Protein AF-A0A8X8BBZ1-F1 (afdb_monomer_lite)

Secondary structure (DSSP, 8-state):
-----HHHHHHHHHHHHHHGGG--HHHHHHHHHHHHHTT---HHHHHHHHHH--SGGGEEE----S---SS---------SS--S--EEE-HHHHHHHHHHHHHHT-TTSHHHHHHHHHHHT-TT----TTSHHHHHHHHHHHHHHHHHHHH-GGG-----HHHHHHHHHHHT-SSS------HHHHHHHHHHHTTT---EEEEEETTEEEEEEEGGGTEEEEEE-GGGB-TTT-PBPHHHHHHHHHHHHTTPEEEEEEHHHHHTS-HHHHHHHHHHHHHHTT-

Sequence (284 aa):
MRHSAPELFAELSKRAATIIITFKGQEIAQLLWSFASLYVPADPLLASLDSAFKSNEQFKCCMTKETSNYDEVADAEVSDGASGSPALSFNRDQLGNIAWSYAVLGQVERPFFVNIWNILTTLEEQRLSEQYREDVMFASQVYLVNRCLKLEYPHLELSLCHELEEKITRAGKTKRFNQKITSSFQKEVGRLLISTGLDWAKEHDVDGYTVDVALVEKKVALEIDGPTHFSRNTGLPLGHTMLKRRYVTAAGWKVISLSLQEWEEHEGSHEQLEYLREILNGCL

Radius of gyration: 21.22 Å; chains: 1; bounding box: 57×37×55 Å

Foldseek 3Di:
DQADDQVVLVVVLQVCLVVVLVDALVRLLVNLLVCLQNVHDNVSNLVSLLVQPQDLVLEAEDDPDDDDDPDDPDDPDDDDDDDPGHHYYDYLLSLLSNLLSCLLNVNCVRSSNVSSLVVNLVVLDDDQDLVDPSSLVSLLSVLLSQLCCVQVPVVVVRHHDPSSNVSSLVSNPDCPPPPDDQDPQLVLLVVLVVVLVQDKDAQDDLPNHTAGIASDVLLEGEHAAEPVQARPPPRHGTSVNSSVCVSSVSSVHHYDYDYPVVLVVAPDSVRSSVVVNVSVVVRD

Organism: Brassica carinata (NCBI:txid52824)

pLDDT: mean 86.74, std 15.36, range [33.38, 98.56]

InterPro domains:
  IPR013584 RAP domain [PF08373] (222-278)
  IPR013584 RAP domain [PS51286] (220-278)
  IPR013584 RAP domain [SM00952] (222-279)
  IPR050870 FAST kinase domain-containing [PTHR21228] (1-278)

Structure (mmCIF, N/CA/C/O backbone):
data_AF-A0A8X8BBZ1-F1
#
_entry.id   AF-A0A8X8BBZ1-F1
#
loop_
_atom_site.group_PDB
_atom_site.id
_atom_site.type_symbol
_atom_site.label_atom_id
_atom_site.label_alt_id
_atom_site.label_comp_id
_atom_site.label_asym_id
_atom_site.label_entity_id
_atom_site.label_seq_id
_atom_site.pdbx_PDB_ins_code
_atom_site.Cartn_x
_atom_site.Cartn_y
_atom_site.Cartn_z
_atom_site.occupancy
_atom_site.B_iso_or_equiv
_atom_site.auth_seq_id
_atom_site.auth_comp_id
_atom_site.auth_asym_id
_atom_site.auth_atom_id
_atom_site.pdbx_PDB_model_num
ATOM 1 N N . MET A 1 1 ? 1.690 18.122 -1.913 1.00 60.91 1 MET A N 1
ATOM 2 C CA . MET A 1 1 ? 2.260 16.964 -2.645 1.00 60.91 1 MET A CA 1
ATOM 3 C C . MET A 1 1 ? 1.453 15.662 -2.462 1.00 60.91 1 MET A C 1
ATOM 5 O O . MET A 1 1 ? 2.044 14.618 -2.250 1.00 60.91 1 MET A O 1
ATOM 9 N N . ARG A 1 2 ? 0.112 15.690 -2.549 1.00 83.44 2 ARG A N 1
ATOM 10 C CA . ARG A 1 2 ? -0.787 14.502 -2.523 1.00 83.44 2 ARG A CA 1
ATOM 11 C C . ARG A 1 2 ? -2.068 14.798 -3.315 1.00 83.44 2 ARG A C 1
ATOM 13 O O . ARG A 1 2 ? -3.172 14.569 -2.836 1.00 83.44 2 ARG A O 1
ATOM 20 N N . HIS A 1 3 ? -1.913 15.496 -4.436 1.00 90.25 3 HIS A N 1
ATOM 21 C CA . HIS A 1 3 ? -3.039 15.883 -5.280 1.00 90.25 3 HIS A CA 1
ATOM 22 C C . HIS A 1 3 ? -3.144 14.847 -6.388 1.00 90.25 3 HIS A C 1
ATOM 24 O O . HIS A 1 3 ? -2.157 14.604 -7.079 1.00 90.25 3 HIS A O 1
ATOM 30 N N . SER A 1 4 ? -4.310 14.227 -6.508 1.00 89.00 4 SER A N 1
ATOM 31 C CA . SER A 1 4 ? -4.602 13.294 -7.587 1.00 89.00 4 SER A CA 1
ATOM 32 C C . SER A 1 4 ? -5.074 14.068 -8.815 1.00 89.00 4 SER A C 1
ATOM 34 O O . SER A 1 4 ? -5.858 15.008 -8.691 1.00 89.00 4 SER A O 1
ATOM 36 N N . ALA A 1 5 ? -4.598 13.683 -9.994 1.00 93.56 5 ALA A N 1
ATOM 37 C CA . ALA A 1 5 ? -5.047 14.223 -11.275 1.00 93.56 5 ALA A CA 1
ATOM 38 C C . ALA A 1 5 ? -5.262 13.055 -12.254 1.00 93.56 5 ALA A C 1
ATOM 40 O O . ALA A 1 5 ? -4.400 12.811 -13.099 1.00 93.56 5 ALA A O 1
ATOM 41 N N . PRO A 1 6 ? -6.362 12.287 -12.120 1.00 91.38 6 PRO A N 1
ATOM 42 C CA . PRO A 1 6 ? -6.532 11.015 -12.827 1.00 91.38 6 PRO A CA 1
ATOM 43 C C . PRO A 1 6 ? -6.395 11.128 -14.350 1.00 91.38 6 PRO A C 1
ATOM 45 O O . PRO A 1 6 ? -5.720 10.309 -14.965 1.00 91.38 6 PRO A O 1
ATOM 48 N N . GLU A 1 7 ? -6.958 12.181 -14.949 1.00 94.19 7 GLU A N 1
ATOM 49 C CA . GLU A 1 7 ? -6.867 12.438 -16.393 1.00 94.19 7 GLU A CA 1
ATOM 50 C C . GLU A 1 7 ? -5.423 12.687 -16.847 1.00 94.19 7 GLU A C 1
ATOM 52 O O . GLU A 1 7 ? -4.970 12.117 -17.838 1.00 94.19 7 GLU A O 1
ATOM 57 N N . LEU A 1 8 ? -4.659 13.472 -16.078 1.00 95.62 8 LEU A N 1
ATOM 58 C CA . LEU A 1 8 ? -3.242 13.703 -16.356 1.00 95.62 8 LEU A CA 1
ATOM 59 C C . LEU A 1 8 ? -2.444 12.400 -16.249 1.00 95.62 8 LEU A C 1
ATOM 61 O O . LEU A 1 8 ? -1.626 12.120 -17.117 1.00 95.62 8 LEU A O 1
ATOM 65 N N . PHE A 1 9 ? -2.684 11.588 -15.216 1.00 95.88 9 PHE A N 1
ATOM 66 C CA . PHE A 1 9 ? -2.006 10.299 -15.054 1.00 95.88 9 PHE A CA 1
ATOM 67 C C . PHE A 1 9 ? -2.347 9.317 -16.181 1.00 95.88 9 PHE A C 1
ATOM 69 O O . PHE A 1 9 ? -1.462 8.598 -16.645 1.00 95.88 9 PHE A O 1
ATOM 76 N N . ALA A 1 10 ? -3.585 9.326 -16.681 1.00 96.00 10 ALA A N 1
ATOM 77 C CA . ALA A 1 10 ? -3.969 8.525 -17.838 1.00 96.00 10 ALA A CA 1
ATOM 78 C C . ALA A 1 10 ? -3.167 8.921 -19.093 1.00 96.00 10 ALA A C 1
ATOM 80 O O . ALA A 1 10 ? -2.603 8.053 -19.764 1.00 96.00 10 ALA A O 1
ATOM 81 N N . GLU A 1 11 ? -3.044 10.220 -19.381 1.00 97.75 11 GLU A N 1
ATOM 82 C CA . GLU A 1 11 ? -2.254 10.708 -20.521 1.00 97.75 11 GLU A CA 1
ATOM 83 C C . GLU A 1 11 ? -0.743 10.517 -20.324 1.00 97.75 11 GLU A C 1
ATOM 85 O O . GLU A 1 11 ? -0.041 10.136 -21.264 1.00 97.75 11 GLU A O 1
ATOM 90 N N . LEU A 1 12 ? -0.231 10.682 -19.098 1.00 97.19 12 LEU A N 1
ATOM 91 C CA . LEU A 1 12 ? 1.159 10.368 -18.757 1.00 97.19 12 LEU A CA 1
ATOM 92 C C . LEU A 1 12 ? 1.465 8.887 -18.979 1.00 97.19 12 LEU A C 1
ATOM 94 O O . LEU A 1 12 ? 2.506 8.571 -19.548 1.00 97.19 12 LEU A O 1
ATOM 98 N N . SER A 1 13 ? 0.561 7.985 -18.584 1.00 97.62 13 SER A N 1
ATOM 99 C CA . SER A 1 13 ? 0.731 6.543 -18.782 1.00 97.62 13 SER A CA 1
ATOM 100 C C . SER A 1 13 ? 0.813 6.197 -20.269 1.00 97.62 13 SER A C 1
ATOM 102 O O . SER A 1 13 ? 1.746 5.514 -20.696 1.00 97.62 13 SER A O 1
ATOM 104 N N . LYS A 1 14 ? -0.102 6.746 -21.083 1.00 97.88 14 LYS A N 1
ATOM 105 C CA . LYS A 1 14 ? -0.087 6.579 -22.545 1.00 97.88 14 LYS A CA 1
ATOM 106 C C . LYS A 1 14 ? 1.195 7.128 -23.158 1.00 97.88 14 LYS A C 1
ATOM 108 O O . LYS A 1 14 ? 1.827 6.453 -23.966 1.00 97.88 14 LYS A O 1
ATOM 113 N N . ARG A 1 15 ? 1.604 8.343 -22.777 1.00 97.94 15 ARG A N 1
ATOM 114 C CA . ARG A 1 15 ? 2.809 8.960 -23.331 1.00 97.94 15 ARG A CA 1
ATOM 115 C C . ARG A 1 15 ? 4.050 8.168 -22.946 1.00 97.94 15 ARG A C 1
ATOM 117 O O . ARG A 1 15 ? 4.808 7.811 -23.842 1.00 97.94 15 ARG A O 1
ATOM 124 N N . ALA A 1 16 ? 4.227 7.849 -21.666 1.00 97.62 16 ALA A N 1
ATOM 125 C CA . ALA A 1 16 ? 5.361 7.072 -21.175 1.00 97.62 16 ALA A CA 1
ATOM 126 C C . ALA A 1 16 ? 5.451 5.704 -21.863 1.00 97.62 16 ALA A C 1
ATOM 128 O O . ALA A 1 16 ? 6.532 5.319 -22.294 1.00 97.62 16 ALA A O 1
ATOM 129 N N . ALA A 1 17 ? 4.319 5.027 -22.087 1.00 97.50 17 ALA A N 1
ATOM 130 C CA . ALA A 1 17 ? 4.282 3.772 -22.832 1.00 97.50 17 ALA A CA 1
ATOM 131 C C . ALA A 1 17 ? 4.892 3.883 -24.243 1.00 97.50 17 ALA A C 1
ATOM 133 O O . ALA A 1 17 ? 5.544 2.943 -24.689 1.00 97.50 17 ALA A O 1
ATOM 134 N N . THR A 1 18 ? 4.740 5.021 -24.932 1.00 97.31 18 THR A N 1
ATOM 135 C CA . THR A 1 18 ? 5.311 5.224 -26.282 1.00 97.31 18 THR A CA 1
ATOM 136 C C . THR A 1 18 ? 6.812 5.506 -26.302 1.00 97.31 18 THR A C 1
ATOM 138 O O . THR A 1 18 ? 7.444 5.329 -27.339 1.00 97.31 18 THR A O 1
ATOM 141 N N . ILE A 1 19 ? 7.383 5.958 -25.184 1.00 96.06 19 ILE A N 1
ATOM 142 C CA . ILE A 1 19 ? 8.789 6.378 -25.092 1.00 96.06 19 ILE A CA 1
ATOM 143 C C . ILE A 1 19 ? 9.556 5.618 -24.006 1.00 96.06 19 ILE A C 1
ATOM 145 O O . ILE A 1 19 ? 10.635 6.039 -23.617 1.00 96.06 19 ILE A O 1
ATOM 149 N N . ILE A 1 20 ? 9.036 4.487 -23.516 1.00 95.38 20 ILE A N 1
ATOM 150 C CA . ILE A 1 20 ? 9.605 3.800 -22.347 1.00 95.38 20 ILE A CA 1
ATOM 151 C C . ILE A 1 20 ? 11.069 3.389 -22.545 1.00 95.38 20 ILE A C 1
ATOM 153 O O . ILE A 1 20 ? 11.845 3.373 -21.598 1.00 95.38 20 ILE A O 1
ATOM 157 N N . ILE A 1 21 ? 11.467 3.109 -23.791 1.00 93.25 21 ILE A N 1
ATOM 158 C CA . ILE A 1 21 ? 12.841 2.737 -24.149 1.00 93.25 21 ILE A CA 1
ATOM 159 C C . ILE A 1 21 ? 13.851 3.873 -23.941 1.00 93.25 21 ILE A C 1
ATOM 161 O O . ILE A 1 21 ? 15.049 3.617 -23.946 1.00 93.25 21 ILE A O 1
ATOM 165 N N . THR A 1 22 ? 13.387 5.120 -23.794 1.00 93.75 22 THR A N 1
ATOM 166 C CA . THR A 1 22 ? 14.250 6.278 -23.534 1.00 93.75 22 THR A CA 1
ATOM 167 C C . THR A 1 22 ? 14.464 6.513 -22.044 1.00 93.75 22 THR A C 1
ATOM 169 O O . THR A 1 22 ? 15.211 7.421 -21.695 1.00 93.75 22 THR A O 1
ATOM 172 N N . PHE A 1 23 ? 13.778 5.764 -21.174 1.00 94.62 23 PHE A N 1
ATOM 173 C CA . PHE A 1 23 ? 13.816 6.003 -19.739 1.00 94.62 23 PHE A CA 1
ATOM 174 C C . PHE A 1 23 ? 15.034 5.334 -19.101 1.00 94.62 23 PHE A C 1
ATOM 176 O O . PHE A 1 23 ? 15.359 4.181 -19.390 1.00 94.62 23 PHE A O 1
ATOM 183 N N . LYS A 1 24 ? 15.654 6.033 -18.154 1.00 93.56 24 LYS A N 1
ATOM 184 C CA . LYS A 1 24 ? 16.627 5.488 -17.206 1.00 93.56 24 LYS A CA 1
ATOM 185 C C . LYS A 1 24 ? 15.910 4.803 -16.039 1.00 93.56 24 LYS A C 1
ATOM 187 O O . LYS A 1 24 ? 14.745 5.076 -15.740 1.00 93.56 24 LYS A O 1
ATOM 192 N N . GLY A 1 25 ? 16.637 3.960 -15.302 1.00 92.25 25 GLY A N 1
ATOM 193 C CA . GLY A 1 25 ? 16.082 3.229 -14.156 1.00 92.25 25 GLY A CA 1
ATOM 194 C C . GLY A 1 25 ? 15.459 4.137 -13.085 1.00 92.25 25 GLY A C 1
ATOM 195 O O . GLY A 1 25 ? 14.403 3.823 -12.534 1.00 92.25 25 GLY A O 1
ATOM 196 N N . GLN A 1 26 ? 16.047 5.316 -12.857 1.00 95.25 26 GLN A N 1
ATOM 197 C CA . GLN A 1 26 ? 15.500 6.326 -11.949 1.00 95.25 26 GLN A CA 1
ATOM 198 C C . GLN A 1 26 ? 14.128 6.849 -12.392 1.00 95.25 26 GLN A C 1
ATOM 200 O O . GLN A 1 26 ? 13.232 6.983 -11.562 1.00 95.25 26 GLN A O 1
ATOM 205 N N . GLU A 1 27 ? 13.956 7.134 -13.682 1.00 96.69 27 GLU A N 1
ATOM 206 C CA . GLU A 1 27 ? 12.720 7.697 -14.237 1.00 96.69 27 GLU A CA 1
ATOM 207 C C . GLU A 1 27 ? 11.592 6.663 -14.185 1.00 96.69 27 GLU A C 1
ATOM 209 O O . GLU A 1 27 ? 10.470 6.992 -13.802 1.00 96.69 27 GLU A O 1
ATOM 214 N N . ILE A 1 28 ? 11.906 5.391 -14.466 1.00 97.25 28 ILE A N 1
ATOM 215 C CA . ILE A 1 28 ? 10.971 4.268 -14.297 1.00 97.25 28 ILE A CA 1
ATOM 216 C C . ILE A 1 28 ? 10.540 4.146 -12.832 1.00 97.25 28 ILE A C 1
ATOM 218 O O . ILE A 1 28 ? 9.343 4.087 -12.547 1.00 97.25 28 ILE A O 1
ATOM 222 N N . ALA A 1 29 ? 11.497 4.141 -11.898 1.00 97.06 29 ALA A N 1
ATOM 223 C CA . ALA A 1 29 ? 11.204 4.013 -10.474 1.00 97.06 29 ALA A CA 1
ATOM 224 C C . ALA A 1 29 ? 10.344 5.173 -9.951 1.00 97.06 29 ALA A C 1
ATOM 226 O O . ALA A 1 29 ? 9.358 4.941 -9.255 1.00 97.06 29 ALA A O 1
ATOM 227 N N . GLN A 1 30 ? 10.679 6.415 -10.313 1.00 97.19 30 GLN A N 1
ATOM 228 C CA . GLN A 1 30 ? 9.929 7.602 -9.901 1.00 97.19 30 GLN A CA 1
ATOM 229 C C . GLN A 1 30 ? 8.523 7.630 -10.499 1.00 97.19 30 GLN A C 1
ATOM 231 O O . GLN A 1 30 ? 7.562 7.933 -9.786 1.00 97.19 30 GLN A O 1
ATOM 236 N N . LEU A 1 31 ? 8.386 7.291 -11.786 1.00 97.56 31 LEU A N 1
ATOM 237 C CA . LEU A 1 31 ? 7.088 7.269 -12.443 1.00 97.56 31 LEU A CA 1
ATOM 238 C C . LEU A 1 31 ? 6.195 6.208 -11.800 1.00 97.56 31 LEU A C 1
ATOM 240 O O . LEU A 1 31 ? 5.123 6.552 -11.312 1.00 97.56 31 LEU A O 1
ATOM 244 N N . LEU A 1 32 ? 6.649 4.958 -11.692 1.00 98.38 32 LEU A N 1
ATOM 245 C CA . LEU A 1 32 ? 5.876 3.888 -11.051 1.00 98.38 32 LEU A CA 1
ATOM 246 C C . LEU A 1 32 ? 5.500 4.232 -9.607 1.00 98.38 32 LEU A C 1
ATOM 248 O O . LEU A 1 32 ? 4.337 4.082 -9.226 1.00 98.38 32 LEU A O 1
ATOM 252 N N . TRP A 1 33 ? 6.446 4.776 -8.837 1.00 97.31 33 TRP A N 1
ATOM 253 C CA . TRP A 1 33 ? 6.190 5.204 -7.466 1.00 97.31 33 TRP A CA 1
ATOM 254 C C . TRP A 1 33 ? 5.127 6.301 -7.386 1.00 97.31 33 TRP A C 1
ATOM 256 O O . TRP A 1 33 ? 4.316 6.290 -6.460 1.00 97.31 33 TRP A O 1
ATOM 266 N N . SER A 1 34 ? 5.072 7.219 -8.355 1.00 96.62 34 SER A N 1
ATOM 267 C CA . SER A 1 34 ? 4.040 8.261 -8.407 1.00 96.62 34 SER A CA 1
ATOM 268 C C . SER A 1 34 ? 2.636 7.695 -8.657 1.00 96.62 34 SER A C 1
ATOM 270 O O . SER A 1 34 ? 1.702 8.069 -7.943 1.00 96.62 34 SER A O 1
ATOM 272 N N . PHE A 1 35 ? 2.494 6.747 -9.596 1.00 97.50 35 PHE A N 1
ATOM 273 C CA . PHE A 1 35 ? 1.228 6.056 -9.872 1.00 97.50 35 PHE A CA 1
ATOM 274 C C . PHE A 1 35 ? 0.774 5.263 -8.646 1.00 97.50 35 PHE A C 1
ATOM 276 O O . PHE A 1 35 ? -0.350 5.430 -8.175 1.00 97.50 35 PHE A O 1
ATOM 283 N N . ALA A 1 36 ? 1.677 4.463 -8.075 1.00 97.69 36 ALA A N 1
ATOM 284 C CA . ALA A 1 36 ? 1.393 3.663 -6.894 1.00 97.69 36 ALA A CA 1
ATOM 285 C C . ALA A 1 36 ? 1.041 4.528 -5.680 1.00 97.69 36 ALA A C 1
ATOM 287 O O . ALA A 1 36 ? 0.043 4.273 -5.017 1.00 97.69 36 ALA A O 1
ATOM 288 N N . SER A 1 37 ? 1.794 5.596 -5.405 1.00 96.88 37 SER A N 1
ATOM 289 C CA . SER A 1 37 ? 1.558 6.471 -4.248 1.00 96.88 37 SER A CA 1
ATOM 290 C C . SER A 1 37 ? 0.166 7.097 -4.241 1.00 96.88 37 SER A C 1
ATOM 292 O O . SER A 1 37 ? -0.424 7.249 -3.170 1.00 96.88 37 SER A O 1
ATOM 294 N N . LEU A 1 38 ? -0.368 7.436 -5.417 1.00 96.75 38 LEU A N 1
ATOM 295 C CA . LEU A 1 38 ? -1.724 7.964 -5.589 1.00 96.75 38 LEU A CA 1
ATOM 296 C C . LEU A 1 38 ? -2.770 6.879 -5.879 1.00 96.75 38 LEU A C 1
ATOM 298 O O . LEU A 1 38 ? -3.938 7.214 -6.042 1.00 96.75 38 LEU A O 1
ATOM 302 N N . TYR A 1 39 ? -2.358 5.611 -5.926 1.00 96.75 39 TYR A N 1
ATOM 303 C CA . TYR A 1 39 ? -3.195 4.461 -6.258 1.00 96.75 39 TYR A CA 1
ATOM 304 C C . TYR A 1 39 ? -3.948 4.624 -7.592 1.00 96.75 39 TYR A C 1
ATOM 306 O O . TYR A 1 39 ? -5.140 4.345 -7.701 1.00 96.75 39 TYR A O 1
ATOM 314 N N . VAL A 1 40 ? -3.245 5.112 -8.618 1.00 95.50 40 VAL A N 1
ATOM 315 C CA . VAL A 1 40 ? -3.801 5.323 -9.963 1.00 95.50 40 VAL A CA 1
ATOM 316 C C . VAL A 1 40 ? -3.363 4.185 -10.897 1.00 95.50 40 VAL A C 1
ATOM 318 O O . VAL A 1 40 ? -2.180 3.831 -10.881 1.00 95.50 40 VAL A O 1
ATOM 321 N N . PRO A 1 41 ? -4.263 3.623 -11.734 1.00 94.38 41 PRO A N 1
ATOM 322 C CA . PRO A 1 41 ? -3.912 2.580 -12.698 1.00 94.38 41 PRO A CA 1
ATOM 323 C C . PRO A 1 41 ? -2.820 3.012 -13.683 1.00 94.38 41 PRO A C 1
ATOM 325 O O . PRO A 1 41 ? -2.776 4.164 -14.118 1.00 94.38 41 PRO A O 1
ATOM 328 N N . ALA A 1 42 ? -1.960 2.067 -14.066 1.00 95.50 42 ALA A N 1
ATOM 329 C CA . ALA A 1 42 ? -0.800 2.312 -14.925 1.00 95.50 42 ALA A CA 1
ATOM 330 C C . ALA A 1 42 ? -0.698 1.319 -16.100 1.00 95.50 42 ALA A C 1
ATOM 332 O O . ALA A 1 42 ? 0.392 1.120 -16.630 1.00 95.50 42 ALA A O 1
ATOM 333 N N . ASP A 1 43 ? -1.800 0.680 -16.513 1.00 97.06 43 ASP A N 1
ATOM 334 C CA . ASP A 1 43 ? -1.772 -0.467 -17.436 1.00 97.06 43 ASP A CA 1
ATOM 335 C C . ASP A 1 43 ? -0.987 -0.244 -18.740 1.00 97.06 43 ASP A C 1
ATOM 337 O O . ASP A 1 43 ? -0.178 -1.116 -19.073 1.00 97.06 43 ASP A O 1
ATOM 341 N N . PRO A 1 44 ? -1.128 0.893 -19.461 1.00 97.81 44 PRO A N 1
ATOM 342 C CA . PRO A 1 44 ? -0.328 1.149 -20.660 1.00 97.81 44 PRO A CA 1
ATOM 343 C C . PRO A 1 44 ? 1.180 1.167 -20.379 1.00 97.81 44 PRO A C 1
ATOM 345 O O . PRO A 1 44 ? 1.959 0.563 -21.119 1.00 97.81 44 PRO A O 1
ATOM 348 N N . LEU A 1 45 ? 1.593 1.837 -19.298 1.00 97.81 45 LEU A N 1
ATOM 349 C CA . LEU A 1 45 ? 2.989 1.910 -18.867 1.00 97.81 45 LEU A CA 1
ATOM 350 C C . LEU A 1 45 ? 3.529 0.518 -18.518 1.00 97.81 45 LEU A C 1
ATOM 352 O O . LEU A 1 45 ? 4.594 0.138 -19.002 1.00 97.81 45 LEU A O 1
ATOM 356 N N . LEU A 1 46 ? 2.783 -0.251 -17.721 1.00 97.94 46 LEU A N 1
ATOM 357 C CA . LEU A 1 46 ? 3.187 -1.591 -17.291 1.00 97.94 46 LEU A CA 1
ATOM 358 C C . LEU A 1 46 ? 3.312 -2.556 -18.479 1.00 97.94 46 LEU A C 1
ATOM 360 O O . LEU A 1 46 ? 4.312 -3.256 -18.599 1.00 97.94 46 LEU A O 1
ATOM 364 N N . ALA A 1 47 ? 2.352 -2.538 -19.409 1.00 97.62 47 ALA A N 1
ATOM 365 C CA . ALA A 1 47 ? 2.407 -3.368 -20.613 1.00 97.62 47 ALA A CA 1
ATOM 366 C C . ALA A 1 47 ? 3.601 -3.017 -21.520 1.00 97.62 47 ALA A C 1
ATOM 368 O O . ALA A 1 47 ? 4.191 -3.899 -22.152 1.00 97.62 47 ALA A O 1
ATOM 369 N N . SER A 1 48 ? 3.973 -1.734 -21.579 1.00 96.69 48 SER A N 1
ATOM 370 C CA . SER A 1 48 ? 5.147 -1.292 -22.332 1.00 96.69 48 SER A CA 1
ATOM 371 C C . SER A 1 48 ? 6.454 -1.747 -21.674 1.00 96.69 48 SER A C 1
ATOM 373 O O . SER A 1 48 ? 7.351 -2.213 -22.374 1.00 96.69 48 SER A O 1
ATOM 375 N N . LEU A 1 49 ? 6.541 -1.720 -20.337 1.00 96.44 49 LEU A N 1
ATOM 376 C CA . LEU A 1 49 ? 7.678 -2.275 -19.590 1.00 96.44 49 LEU A CA 1
ATOM 377 C C . LEU A 1 49 ? 7.853 -3.778 -19.851 1.00 96.44 49 LEU A C 1
ATOM 379 O O . LEU A 1 49 ? 8.955 -4.208 -20.191 1.00 96.44 49 LEU A O 1
ATOM 383 N N . ASP A 1 50 ? 6.764 -4.550 -19.781 1.00 95.12 50 ASP A N 1
ATOM 384 C CA . ASP A 1 50 ? 6.767 -5.991 -20.077 1.00 95.12 50 ASP A CA 1
ATOM 385 C C . ASP A 1 50 ? 7.215 -6.282 -21.522 1.00 95.12 50 ASP A C 1
ATOM 387 O O . ASP A 1 50 ? 7.873 -7.283 -21.805 1.00 95.12 50 ASP A O 1
ATOM 391 N N . SER A 1 51 ? 6.869 -5.395 -22.459 1.00 93.06 51 SER A N 1
ATOM 392 C CA . SER A 1 51 ? 7.213 -5.548 -23.875 1.00 93.06 51 SER A CA 1
ATOM 393 C C . SER A 1 51 ? 8.655 -5.143 -24.192 1.00 93.06 51 SER A C 1
ATOM 395 O O . SER A 1 51 ? 9.290 -5.789 -25.028 1.00 93.06 51 SER A O 1
ATOM 397 N N . ALA A 1 52 ? 9.164 -4.088 -23.552 1.00 91.00 52 ALA A N 1
ATOM 398 C CA . ALA A 1 52 ? 10.483 -3.515 -23.815 1.00 91.00 52 ALA A CA 1
ATOM 399 C C . ALA A 1 52 ? 11.625 -4.242 -23.081 1.00 91.00 52 ALA A C 1
ATOM 401 O O . ALA A 1 52 ? 12.744 -4.295 -23.597 1.00 91.00 52 ALA A O 1
ATOM 402 N N . PHE A 1 53 ? 11.353 -4.819 -21.905 1.00 89.12 53 PHE A N 1
ATOM 403 C CA . PHE A 1 53 ? 12.370 -5.399 -21.022 1.00 89.12 53 PHE A CA 1
ATOM 404 C C . PHE A 1 53 ? 12.028 -6.843 -20.626 1.00 89.12 53 PHE A C 1
ATOM 406 O O . PHE A 1 53 ? 11.662 -7.138 -19.488 1.00 89.12 53 PHE A O 1
ATOM 413 N N . LYS A 1 54 ? 12.136 -7.753 -21.599 1.00 79.56 54 LYS A N 1
ATOM 414 C CA . LYS A 1 54 ? 11.738 -9.165 -21.462 1.00 79.56 54 LYS A CA 1
ATOM 415 C C . LYS A 1 54 ? 12.812 -10.050 -20.836 1.00 79.56 54 LYS A C 1
ATOM 417 O O . LYS A 1 54 ? 12.470 -11.046 -20.207 1.00 79.56 54 LYS A O 1
ATOM 422 N N . SER A 1 55 ? 14.090 -9.734 -21.053 1.00 76.25 55 SER A N 1
ATOM 423 C CA . SER A 1 55 ? 15.208 -10.598 -20.654 1.00 76.25 55 SER A CA 1
ATOM 424 C C . SER A 1 55 ? 15.946 -10.050 -19.438 1.00 76.25 55 SER A C 1
ATOM 426 O O . SER A 1 55 ? 16.212 -8.851 -19.362 1.00 76.25 55 SER A O 1
ATOM 428 N N . ASN A 1 56 ? 16.368 -10.948 -18.543 1.00 70.56 56 ASN A N 1
ATOM 429 C CA . ASN A 1 56 ? 17.230 -10.620 -17.404 1.00 70.56 56 ASN A CA 1
ATOM 430 C C . ASN A 1 56 ? 18.551 -9.954 -17.825 1.00 70.56 56 ASN A C 1
ATOM 432 O O . ASN 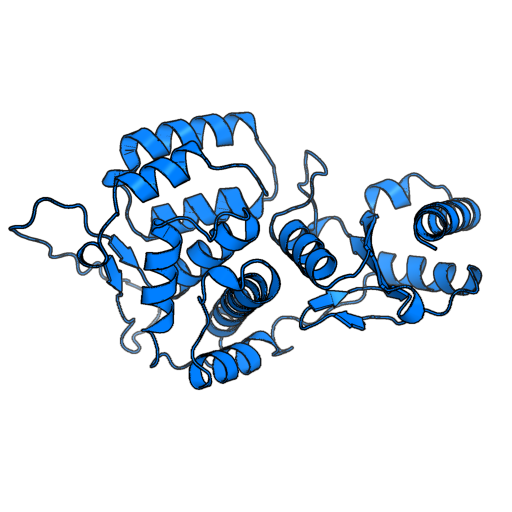A 1 56 ? 19.087 -9.134 -17.087 1.00 70.56 56 ASN A O 1
ATOM 436 N N . GLU A 1 57 ? 19.048 -10.245 -19.029 1.00 74.06 57 GLU A N 1
ATOM 437 C CA . GLU A 1 57 ? 20.288 -9.667 -19.569 1.00 74.06 57 GLU A CA 1
ATOM 438 C C . GLU A 1 57 ? 20.195 -8.151 -19.811 1.00 74.06 57 GLU A C 1
ATOM 440 O O . GLU A 1 57 ? 21.215 -7.470 -19.917 1.00 74.06 57 GLU A O 1
ATOM 445 N N . GLN A 1 58 ? 18.975 -7.605 -19.881 1.00 81.81 58 GLN A N 1
ATOM 446 C CA . GLN A 1 58 ? 18.733 -6.172 -20.051 1.00 81.81 58 GLN A CA 1
ATOM 447 C C . GLN A 1 58 ? 18.890 -5.388 -18.747 1.00 81.81 58 GLN A C 1
ATOM 449 O O . GLN A 1 58 ? 18.792 -4.164 -18.766 1.00 81.81 58 GLN A O 1
ATOM 454 N N . PHE A 1 59 ? 19.126 -6.050 -17.618 1.00 80.62 59 PHE A N 1
ATOM 455 C CA . PHE A 1 59 ? 19.198 -5.390 -16.326 1.00 80.62 59 PHE A CA 1
ATOM 456 C C . PHE A 1 59 ? 20.590 -5.501 -15.716 1.00 80.62 59 PHE A C 1
ATOM 458 O O . PHE A 1 59 ? 21.202 -6.565 -15.666 1.00 80.62 59 PHE A O 1
ATOM 465 N N . LYS A 1 60 ? 21.078 -4.375 -15.205 1.00 79.19 60 LYS A N 1
ATOM 466 C CA . LYS A 1 60 ? 22.292 -4.273 -14.401 1.00 79.19 60 LYS A CA 1
ATOM 467 C C . LYS A 1 60 ? 21.919 -3.699 -13.038 1.00 79.19 60 LYS A C 1
ATOM 469 O O . LYS A 1 60 ? 21.034 -2.853 -12.933 1.00 79.19 60 LYS A O 1
ATOM 474 N N . CYS A 1 61 ? 22.600 -4.141 -11.987 1.00 69.19 61 CYS A N 1
ATOM 475 C CA . CYS A 1 61 ? 22.500 -3.501 -10.680 1.00 69.19 61 CYS A CA 1
ATOM 476 C C . CYS A 1 61 ? 23.818 -2.801 -10.357 1.00 69.19 61 CYS A C 1
ATOM 478 O O . CYS A 1 61 ? 24.865 -3.447 -10.294 1.00 69.19 61 CYS A O 1
ATOM 480 N N . CYS A 1 62 ? 23.773 -1.489 -10.129 1.00 64.94 62 CYS A N 1
ATOM 481 C CA . CYS A 1 62 ? 24.931 -0.752 -9.637 1.00 64.94 62 CYS A CA 1
ATOM 482 C C . CYS A 1 62 ? 24.995 -0.884 -8.113 1.00 64.94 62 CYS A C 1
ATOM 484 O O . CYS A 1 62 ? 24.115 -0.398 -7.401 1.00 64.94 62 CYS A O 1
ATOM 486 N N . MET A 1 63 ? 26.049 -1.523 -7.606 1.00 54.41 63 MET A N 1
ATOM 487 C CA . MET A 1 63 ? 26.379 -1.460 -6.183 1.00 54.41 63 MET A CA 1
ATOM 488 C C . MET A 1 63 ? 26.983 -0.085 -5.900 1.00 54.41 63 MET A C 1
ATOM 490 O O . MET A 1 63 ? 28.006 0.270 -6.487 1.00 54.41 63 MET A O 1
ATOM 494 N N . THR A 1 64 ? 26.381 0.695 -5.006 1.00 44.12 64 THR A N 1
ATOM 495 C CA . THR A 1 64 ? 27.028 1.890 -4.457 1.00 44.12 64 THR A CA 1
ATOM 496 C C .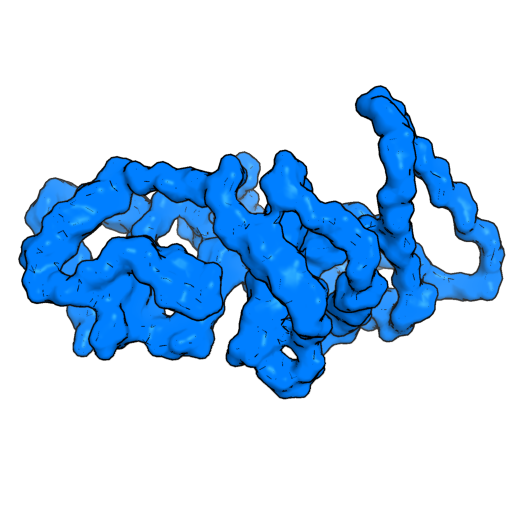 THR A 1 64 ? 28.227 1.444 -3.620 1.00 44.12 64 THR A C 1
ATOM 498 O O . THR A 1 64 ? 28.084 1.019 -2.475 1.00 44.12 64 THR A O 1
ATOM 501 N N . LYS A 1 65 ? 29.431 1.487 -4.203 1.00 43.28 65 LYS A N 1
ATOM 502 C CA . LYS A 1 65 ? 30.677 1.330 -3.447 1.00 43.28 65 LYS A CA 1
ATOM 503 C C . LYS A 1 65 ? 30.986 2.624 -2.689 1.00 43.28 65 LYS A C 1
ATOM 505 O O . LYS A 1 65 ? 31.121 3.675 -3.297 1.00 43.28 65 LYS A O 1
ATOM 510 N N . GLU A 1 66 ? 31.077 2.472 -1.370 1.00 37.09 66 GLU A N 1
ATOM 511 C CA . GLU A 1 66 ? 32.010 3.119 -0.434 1.00 37.09 66 GLU A CA 1
ATOM 512 C C . GLU A 1 66 ? 32.262 4.634 -0.564 1.00 37.09 66 GLU A C 1
ATOM 514 O O . GLU A 1 66 ? 33.040 5.093 -1.388 1.00 37.09 66 GLU A O 1
ATOM 519 N N . THR A 1 67 ? 31.675 5.379 0.383 1.00 42.84 67 THR A N 1
ATOM 520 C CA . THR A 1 67 ? 32.198 6.613 1.007 1.00 42.84 67 THR A CA 1
ATOM 521 C C . THR A 1 67 ? 33.085 7.532 0.157 1.00 42.84 67 THR A C 1
ATOM 523 O O . THR A 1 67 ? 34.309 7.421 0.175 1.00 42.84 67 THR A O 1
ATOM 526 N N . SER A 1 68 ? 32.488 8.603 -0.355 1.00 33.38 68 SER A N 1
ATOM 527 C CA . SER A 1 68 ? 33.094 9.932 -0.260 1.00 33.38 68 SER A CA 1
ATOM 528 C C . SER A 1 68 ? 32.002 10.969 -0.014 1.00 33.38 68 SER A C 1
ATOM 530 O O . SER A 1 68 ? 30.831 10.716 -0.276 1.00 33.38 68 SER A O 1
ATOM 532 N N . ASN A 1 69 ? 32.409 12.070 0.609 1.00 33.44 69 ASN A N 1
ATOM 533 C CA . ASN A 1 69 ? 31.597 13.173 1.108 1.00 33.44 69 ASN A CA 1
ATOM 534 C C . ASN A 1 69 ? 30.456 13.627 0.193 1.00 33.44 69 ASN A C 1
ATOM 536 O O . ASN A 1 69 ? 30.495 13.443 -1.016 1.00 33.44 69 ASN A O 1
ATOM 540 N N . TYR A 1 70 ? 29.491 14.298 0.831 1.00 41.66 70 TYR A N 1
ATOM 541 C CA . TYR A 1 70 ? 28.603 15.276 0.208 1.00 41.66 70 TYR A CA 1
ATOM 542 C C . TYR A 1 70 ? 29.254 15.940 -1.017 1.00 41.66 70 TYR A C 1
ATOM 544 O O . TYR A 1 70 ? 30.363 16.465 -0.913 1.00 41.66 70 TYR A O 1
ATOM 552 N N . ASP A 1 71 ? 28.485 15.929 -2.102 1.00 41.38 71 ASP A N 1
ATOM 553 C CA . ASP A 1 71 ? 28.719 16.518 -3.421 1.00 41.38 71 ASP A CA 1
ATOM 554 C C . ASP A 1 71 ? 29.467 15.650 -4.455 1.00 41.38 71 ASP A C 1
ATOM 556 O O . ASP A 1 71 ? 30.571 15.163 -4.243 1.00 41.38 71 ASP A O 1
ATOM 560 N N . GLU A 1 72 ? 28.799 15.524 -5.611 1.00 40.19 72 GLU A N 1
ATOM 561 C CA . GLU A 1 72 ? 29.195 14.882 -6.877 1.00 40.19 72 GLU A CA 1
ATOM 562 C C . GLU A 1 72 ? 28.974 13.362 -7.005 1.00 40.19 72 GLU A C 1
ATOM 564 O O . GLU A 1 72 ? 29.879 12.533 -6.932 1.00 40.19 72 GLU A O 1
ATOM 569 N N . VAL A 1 73 ? 27.729 12.996 -7.344 1.00 37.94 73 VAL A N 1
ATOM 570 C CA . VAL A 1 73 ? 27.433 11.735 -8.041 1.00 37.94 73 VAL A CA 1
ATOM 571 C C . VAL A 1 73 ? 27.987 11.859 -9.461 1.00 37.94 73 VAL A C 1
ATOM 573 O O . VAL A 1 73 ? 27.334 12.407 -10.346 1.00 37.94 73 VAL A O 1
ATOM 576 N N . ALA A 1 74 ? 29.219 11.400 -9.668 1.00 37.50 74 ALA A N 1
ATOM 577 C CA . ALA A 1 74 ? 29.788 11.264 -10.998 1.00 37.50 74 ALA A CA 1
ATOM 578 C C . ALA A 1 74 ? 29.069 10.132 -11.750 1.00 37.50 74 ALA A C 1
ATOM 580 O O . ALA A 1 74 ? 29.204 8.952 -11.414 1.00 37.50 74 ALA A O 1
ATOM 581 N N . ASP A 1 75 ? 28.306 10.525 -12.770 1.00 48.38 75 ASP A N 1
ATOM 582 C CA . ASP A 1 75 ? 27.805 9.677 -13.848 1.00 48.38 75 ASP A CA 1
ATOM 583 C C . ASP A 1 75 ? 28.964 8.888 -14.471 1.00 48.38 75 ASP A C 1
ATOM 585 O O . ASP A 1 75 ? 29.749 9.408 -15.264 1.00 48.38 75 ASP A O 1
ATOM 589 N N . ALA A 1 76 ? 29.067 7.606 -14.134 1.00 37.47 76 ALA A N 1
ATOM 590 C CA . ALA A 1 76 ? 29.882 6.664 -14.885 1.00 37.47 76 ALA A CA 1
ATOM 591 C C . ALA A 1 76 ? 28.984 5.911 -15.876 1.00 37.47 76 ALA A C 1
ATOM 593 O O . ALA A 1 76 ? 28.632 4.749 -15.668 1.00 37.47 76 ALA A O 1
ATOM 594 N N . GLU A 1 77 ? 28.603 6.585 -16.963 1.00 45.44 77 GLU A N 1
ATOM 595 C CA . GLU A 1 77 ? 28.111 5.926 -18.172 1.00 45.44 77 GLU A CA 1
ATOM 596 C C . GLU A 1 77 ? 29.292 5.614 -19.098 1.00 45.44 77 GLU A C 1
ATOM 598 O O . GLU A 1 77 ? 29.924 6.513 -19.645 1.00 45.44 77 GLU A O 1
ATOM 603 N N . VAL A 1 78 ? 29.538 4.327 -19.343 1.00 40.78 78 VAL A N 1
ATOM 604 C CA . VAL A 1 78 ? 30.029 3.869 -20.646 1.00 40.78 78 VAL A CA 1
ATOM 605 C C . VAL A 1 78 ? 29.235 2.623 -21.015 1.00 40.78 78 VAL A C 1
ATOM 607 O O . VAL A 1 78 ? 29.414 1.553 -20.434 1.00 40.78 78 VAL A O 1
ATOM 610 N N . SER A 1 79 ? 28.350 2.763 -21.996 1.00 42.84 79 SER A N 1
ATOM 611 C CA . SER A 1 79 ? 27.885 1.638 -22.801 1.00 42.84 79 SER A CA 1
ATOM 612 C C . SER A 1 79 ? 28.106 1.995 -24.261 1.00 42.84 79 SER A C 1
ATOM 614 O O . SER A 1 79 ? 27.207 2.489 -24.934 1.00 42.84 79 SER A O 1
ATOM 616 N N . ASP A 1 80 ? 29.328 1.752 -24.725 1.00 39.22 80 ASP A N 1
ATOM 617 C CA . ASP A 1 80 ? 29.623 1.651 -26.147 1.00 39.22 80 ASP A CA 1
ATOM 618 C C . ASP A 1 80 ? 29.496 0.179 -26.576 1.00 39.22 80 ASP A C 1
ATOM 620 O O . ASP A 1 80 ? 30.128 -0.700 -25.991 1.00 39.22 80 ASP A O 1
ATOM 624 N N . GLY A 1 81 ? 28.653 -0.064 -27.584 1.00 40.66 81 GLY A N 1
ATOM 625 C CA . GLY A 1 81 ? 28.785 -1.176 -28.529 1.00 40.66 81 GLY A CA 1
ATOM 626 C C . GLY A 1 81 ? 28.228 -2.566 -28.174 1.00 40.66 81 GLY A C 1
ATOM 627 O O . GLY A 1 81 ? 28.784 -3.295 -27.363 1.00 40.66 81 GLY A O 1
ATOM 628 N N . ALA A 1 82 ? 27.253 -2.996 -28.993 1.00 42.22 82 ALA A N 1
ATOM 629 C CA . ALA A 1 82 ? 27.116 -4.360 -29.544 1.00 42.22 82 ALA A CA 1
ATOM 630 C C . ALA A 1 82 ? 26.109 -5.379 -28.951 1.00 42.22 82 ALA A C 1
ATOM 632 O O . ALA A 1 82 ? 26.294 -6.580 -29.131 1.00 42.22 82 ALA A O 1
ATOM 633 N N . SER A 1 83 ? 24.971 -4.944 -28.395 1.00 46.88 83 SER A N 1
ATOM 634 C CA . SER A 1 83 ? 23.730 -5.748 -28.438 1.00 46.88 83 SER A CA 1
ATOM 635 C C . SER A 1 83 ? 22.502 -4.832 -28.396 1.00 46.88 83 SER A C 1
ATOM 637 O O . SER A 1 83 ? 22.381 -4.000 -27.505 1.00 46.88 83 SER A O 1
ATOM 639 N N . GLY A 1 84 ? 21.628 -4.915 -29.402 1.00 56.34 84 GLY A N 1
ATOM 640 C CA . GLY A 1 84 ? 20.602 -3.910 -29.736 1.00 56.34 84 GLY A CA 1
ATOM 641 C C . GLY A 1 84 ? 19.391 -3.793 -28.799 1.00 56.34 84 GLY A C 1
ATOM 642 O O . GLY A 1 84 ? 18.350 -3.310 -29.238 1.00 56.34 84 GLY A O 1
ATOM 643 N N . SER A 1 85 ? 19.500 -4.226 -27.542 1.00 64.94 85 SER A N 1
ATOM 644 C CA . SER A 1 85 ? 18.410 -4.177 -26.560 1.00 64.94 85 SER A CA 1
ATOM 645 C C . SER A 1 85 ? 18.663 -3.077 -25.523 1.00 64.94 85 SER A C 1
ATOM 647 O O . SER A 1 85 ? 19.785 -2.973 -25.024 1.00 64.94 85 SER A O 1
ATOM 649 N N . PRO A 1 86 ? 17.651 -2.267 -25.156 1.00 75.38 86 PRO A N 1
ATOM 650 C CA . PRO A 1 86 ? 17.811 -1.243 -24.130 1.00 75.38 86 PRO A CA 1
ATOM 651 C C . PRO A 1 86 ? 18.163 -1.912 -22.797 1.00 75.38 86 PRO A C 1
ATOM 653 O O . PRO A 1 86 ? 17.502 -2.875 -22.394 1.00 75.38 86 PRO A O 1
ATOM 656 N N . ALA A 1 87 ? 19.214 -1.412 -22.144 1.00 83.69 87 ALA A N 1
ATOM 657 C CA . ALA A 1 87 ? 19.688 -1.903 -20.858 1.00 83.69 87 ALA A CA 1
ATOM 658 C C . ALA A 1 87 ? 19.366 -0.893 -19.750 1.00 83.69 87 ALA A C 1
ATOM 660 O O . ALA A 1 87 ? 19.614 0.302 -19.899 1.00 83.69 87 ALA A O 1
ATOM 661 N N . LEU A 1 88 ? 18.839 -1.377 -18.628 1.00 89.19 88 LEU A N 1
ATOM 662 C CA . LEU A 1 88 ? 18.523 -0.582 -17.449 1.00 89.19 88 LEU A CA 1
ATOM 663 C C . LEU A 1 88 ? 19.514 -0.882 -16.338 1.00 89.19 88 LEU A C 1
ATOM 665 O O . LEU A 1 88 ? 19.807 -2.041 -16.054 1.00 89.19 88 LEU A O 1
ATOM 669 N N . SER A 1 89 ? 19.987 0.171 -15.680 1.00 89.31 89 SER A N 1
ATOM 670 C CA . SER A 1 89 ? 20.712 0.041 -14.426 1.00 89.31 89 SER A CA 1
ATOM 671 C C . SER A 1 89 ? 19.855 0.533 -13.271 1.00 89.31 89 SER A C 1
ATOM 673 O O . SER A 1 89 ? 19.292 1.629 -13.350 1.00 89.31 89 SER A O 1
ATOM 675 N N . PHE A 1 90 ? 19.769 -0.267 -12.210 1.00 90.50 90 PHE A N 1
ATOM 676 C CA . PHE A 1 90 ? 19.066 0.098 -10.988 1.00 90.50 90 PHE A CA 1
ATOM 677 C C . PHE A 1 90 ? 19.996 0.096 -9.778 1.00 90.50 90 PHE A C 1
ATOM 679 O O . PHE A 1 90 ? 20.898 -0.735 -9.663 1.00 90.50 90 PHE A O 1
ATOM 686 N N . ASN A 1 91 ? 19.743 1.012 -8.847 1.00 89.62 91 ASN A N 1
ATOM 687 C CA . ASN A 1 91 ? 20.212 0.882 -7.471 1.00 89.62 91 ASN A CA 1
ATOM 688 C C . ASN A 1 91 ? 19.149 0.175 -6.607 1.00 89.62 91 ASN A C 1
ATOM 690 O O . ASN A 1 91 ? 18.010 -0.036 -7.034 1.00 89.62 91 ASN A O 1
ATOM 694 N N . ARG A 1 92 ? 19.507 -0.171 -5.366 1.00 89.12 92 ARG A N 1
ATOM 695 C CA . ARG A 1 92 ? 18.602 -0.889 -4.452 1.00 89.12 92 ARG A CA 1
ATOM 696 C C . ARG A 1 92 ? 17.295 -0.134 -4.187 1.00 89.12 92 ARG A C 1
ATOM 698 O O . ARG A 1 92 ? 16.234 -0.743 -4.161 1.00 89.12 92 ARG A O 1
ATOM 705 N N . ASP A 1 93 ? 17.355 1.186 -4.016 1.00 88.69 93 ASP A N 1
ATOM 706 C CA . ASP A 1 93 ? 16.202 1.980 -3.592 1.00 88.69 93 ASP A CA 1
ATOM 707 C C . ASP A 1 93 ? 15.213 2.114 -4.753 1.00 88.69 93 ASP A C 1
ATOM 709 O O . ASP A 1 93 ? 13.999 2.095 -4.561 1.00 88.69 93 ASP A O 1
ATOM 713 N N . GLN A 1 94 ? 15.724 2.170 -5.984 1.00 93.38 94 GLN A N 1
ATOM 714 C CA . GLN A 1 94 ? 14.925 2.085 -7.201 1.00 93.38 94 GLN A CA 1
ATOM 715 C C . GLN A 1 94 ? 14.245 0.718 -7.320 1.00 93.38 94 GLN A C 1
ATOM 717 O O . GLN A 1 94 ? 13.041 0.682 -7.562 1.00 93.38 94 GLN A O 1
ATOM 722 N N . LEU A 1 95 ? 14.958 -0.391 -7.087 1.00 93.69 95 LEU A N 1
ATOM 723 C CA . LEU A 1 95 ? 14.359 -1.734 -7.093 1.00 93.69 95 LEU A CA 1
ATOM 724 C C . LEU A 1 95 ? 13.269 -1.872 -6.021 1.00 93.69 95 LEU A C 1
ATOM 726 O O . LEU A 1 95 ? 12.181 -2.355 -6.323 1.00 93.69 95 LEU A O 1
ATOM 730 N N . GLY A 1 96 ? 13.523 -1.392 -4.799 1.00 93.75 96 GLY A N 1
ATOM 731 C CA . GLY A 1 96 ? 12.547 -1.379 -3.706 1.00 93.75 96 GLY A CA 1
ATOM 732 C C . GLY A 1 96 ? 11.305 -0.548 -4.035 1.00 93.75 96 GLY A C 1
ATOM 733 O O . GLY A 1 96 ? 10.182 -1.023 -3.868 1.00 93.75 96 GLY A O 1
ATOM 734 N N . ASN A 1 97 ? 11.490 0.653 -4.594 1.00 95.81 97 ASN A N 1
ATOM 735 C CA . ASN A 1 97 ? 10.387 1.510 -5.031 1.00 95.81 97 ASN A CA 1
ATOM 736 C C . ASN A 1 97 ? 9.567 0.870 -6.154 1.00 95.81 97 ASN A C 1
ATOM 738 O O . ASN A 1 97 ? 8.338 0.926 -6.113 1.00 95.81 97 ASN A O 1
ATOM 742 N N . ILE A 1 98 ? 10.218 0.250 -7.142 1.00 97.38 98 ILE A N 1
ATOM 743 C CA . ILE A 1 98 ? 9.533 -0.460 -8.227 1.00 97.38 98 ILE A CA 1
ATOM 744 C C . ILE A 1 98 ? 8.746 -1.639 -7.651 1.00 97.38 98 ILE A C 1
ATOM 746 O O . ILE A 1 98 ? 7.539 -1.719 -7.871 1.00 97.38 98 ILE A O 1
ATOM 750 N N . ALA A 1 99 ? 9.385 -2.503 -6.859 1.00 97.31 99 ALA A N 1
ATOM 751 C CA . ALA A 1 99 ? 8.740 -3.665 -6.256 1.00 97.31 99 ALA A CA 1
ATOM 752 C C . ALA A 1 99 ? 7.524 -3.263 -5.404 1.00 97.31 99 ALA A C 1
ATOM 754 O O . ALA A 1 99 ? 6.433 -3.815 -5.563 1.00 97.31 99 ALA A O 1
ATOM 755 N N . TRP A 1 100 ? 7.678 -2.236 -4.562 1.00 97.69 100 TRP A N 1
ATOM 756 C CA . TRP A 1 100 ? 6.582 -1.678 -3.773 1.00 97.69 100 TRP A CA 1
ATOM 757 C C . TRP A 1 100 ? 5.458 -1.132 -4.654 1.00 97.69 100 TRP A C 1
ATOM 759 O O . TRP A 1 100 ? 4.288 -1.375 -4.369 1.00 97.69 100 TRP A O 1
ATOM 769 N N . SER A 1 101 ? 5.788 -0.452 -5.753 1.00 98.56 101 SER A N 1
ATOM 770 C CA . SER A 1 101 ? 4.789 0.107 -6.668 1.00 98.56 101 SER A CA 1
ATOM 771 C C . SER A 1 101 ? 3.926 -0.974 -7.315 1.00 98.56 101 SER A C 1
ATOM 773 O O . SER A 1 101 ? 2.703 -0.857 -7.342 1.00 98.56 101 SER A O 1
ATOM 775 N N . TYR A 1 102 ? 4.545 -2.057 -7.780 1.00 98.50 102 TYR A N 1
ATOM 776 C CA . TYR A 1 102 ? 3.831 -3.206 -8.336 1.00 98.50 102 TYR A CA 1
ATOM 777 C C . TYR A 1 102 ? 2.971 -3.919 -7.288 1.00 98.50 102 TYR A C 1
ATOM 779 O O . TYR A 1 102 ? 1.835 -4.290 -7.589 1.00 98.50 102 TYR A O 1
ATOM 787 N N . ALA A 1 103 ? 3.464 -4.059 -6.051 1.00 97.69 103 ALA A N 1
ATOM 788 C CA . ALA A 1 103 ? 2.668 -4.602 -4.955 1.00 97.69 103 ALA A CA 1
ATOM 789 C C . ALA A 1 103 ? 1.452 -3.720 -4.661 1.00 97.69 103 ALA A C 1
ATOM 791 O O . ALA A 1 103 ? 0.337 -4.228 -4.614 1.00 97.69 103 ALA A O 1
ATOM 792 N N . VAL A 1 104 ? 1.617 -2.402 -4.535 1.00 98.12 104 VAL A N 1
ATOM 793 C CA . VAL A 1 104 ? 0.498 -1.463 -4.344 1.00 98.12 104 VAL A CA 1
ATOM 794 C C . VAL A 1 104 ? -0.533 -1.604 -5.458 1.00 98.12 104 VAL A C 1
ATOM 796 O O . VAL A 1 104 ? -1.711 -1.774 -5.163 1.00 98.12 104 VAL A O 1
ATOM 799 N N . LEU A 1 105 ? -0.102 -1.608 -6.719 1.00 97.62 105 LEU A N 1
ATOM 800 C CA . LEU A 1 105 ? -0.997 -1.710 -7.874 1.00 97.62 105 LEU A CA 1
ATOM 801 C C . LEU A 1 105 ? -1.608 -3.113 -8.058 1.00 97.62 105 LEU A C 1
ATOM 803 O O . LEU A 1 105 ? -2.520 -3.268 -8.864 1.00 97.62 105 LEU A O 1
ATOM 807 N N . GLY A 1 106 ? -1.136 -4.127 -7.323 1.00 96.94 106 GLY A N 1
ATOM 808 C CA . GLY A 1 106 ? -1.609 -5.509 -7.455 1.00 96.94 106 GLY A CA 1
ATOM 809 C C . GLY A 1 106 ? -1.222 -6.130 -8.798 1.00 96.94 106 GLY A C 1
ATOM 810 O O . GLY A 1 106 ? -2.030 -6.807 -9.417 1.00 96.94 106 GLY A O 1
ATOM 811 N N . GLN A 1 107 ? -0.017 -5.830 -9.291 1.00 97.31 107 GLN A N 1
ATOM 812 C CA . GLN A 1 107 ? 0.455 -6.221 -10.629 1.00 97.31 107 GLN A CA 1
ATOM 813 C C . GLN A 1 107 ? 1.714 -7.106 -10.574 1.00 97.31 107 GLN A C 1
ATOM 815 O O . GLN A 1 107 ? 2.495 -7.145 -11.520 1.00 97.31 107 GLN A O 1
ATOM 820 N N . VAL A 1 108 ? 1.934 -7.809 -9.460 1.00 96.94 108 VAL A N 1
ATOM 821 C CA . VAL A 1 108 ? 3.170 -8.568 -9.175 1.00 96.94 108 VAL A CA 1
ATOM 822 C C . VAL A 1 108 ? 3.362 -9.828 -10.030 1.00 96.94 108 VAL A C 1
ATOM 824 O O . VAL A 1 108 ? 4.432 -10.415 -10.025 1.00 96.94 108 VAL A O 1
ATOM 827 N N . GLU A 1 109 ? 2.362 -10.241 -10.804 1.00 96.25 109 GLU A N 1
ATOM 828 C CA . GLU A 1 109 ? 2.485 -11.374 -11.738 1.00 96.25 109 GLU A CA 1
ATOM 829 C C . GLU A 1 109 ? 3.172 -10.985 -13.059 1.00 96.25 109 GLU A C 1
ATOM 831 O O . GLU A 1 109 ? 3.449 -11.835 -13.906 1.00 96.25 109 GLU A O 1
ATOM 836 N N . ARG A 1 110 ? 3.433 -9.689 -13.271 1.00 95.94 110 ARG A N 1
ATOM 837 C CA . ARG A 1 110 ? 3.982 -9.184 -14.531 1.00 95.94 110 ARG A CA 1
ATOM 838 C C . ARG A 1 110 ? 5.450 -9.578 -14.727 1.00 95.94 110 ARG A C 1
ATOM 840 O O . ARG A 1 110 ? 6.235 -9.427 -13.788 1.00 95.94 110 ARG A O 1
ATOM 847 N N . PRO A 1 111 ? 5.867 -9.978 -15.945 1.00 94.81 111 PRO A N 1
ATOM 848 C CA . PRO A 1 111 ? 7.249 -10.365 -16.232 1.00 94.81 111 PRO A CA 1
ATOM 849 C C . PRO A 1 111 ? 8.292 -9.331 -15.797 1.00 94.81 111 PRO A C 1
ATOM 851 O O . PRO A 1 111 ? 9.315 -9.702 -15.221 1.00 94.81 111 PRO A O 1
ATOM 854 N N . PHE A 1 112 ? 8.026 -8.035 -16.005 1.00 95.75 112 PHE A N 1
ATOM 855 C CA . PHE A 1 112 ? 8.942 -6.985 -15.562 1.00 95.75 112 PHE A CA 1
ATOM 856 C C . PHE A 1 112 ? 9.157 -7.015 -14.044 1.00 95.75 112 PHE A C 1
ATOM 858 O O . PHE A 1 112 ? 10.292 -6.920 -13.582 1.00 95.75 112 PHE A O 1
ATOM 865 N N . PHE A 1 113 ? 8.089 -7.190 -13.258 1.00 96.44 113 PHE A N 1
ATOM 866 C CA . PHE A 1 113 ? 8.200 -7.303 -11.805 1.00 96.44 113 PHE A CA 1
ATOM 867 C C . PHE A 1 113 ? 9.003 -8.532 -11.391 1.00 96.44 113 PHE A C 1
ATOM 869 O O . PHE A 1 113 ? 9.866 -8.411 -10.528 1.00 96.44 113 PHE A O 1
ATOM 876 N N . VAL A 1 114 ? 8.749 -9.691 -12.005 1.00 94.44 114 VAL A N 1
ATOM 877 C CA . VAL A 1 114 ? 9.468 -10.934 -11.686 1.00 94.44 114 VAL A CA 1
ATOM 878 C C . VAL A 1 114 ? 10.976 -10.739 -11.867 1.00 94.44 114 VAL A C 1
ATOM 880 O O . VAL A 1 114 ? 11.755 -11.094 -10.984 1.00 94.44 114 VAL A O 1
ATOM 883 N N . ASN A 1 115 ? 11.392 -10.090 -12.958 1.00 92.50 115 ASN A N 1
ATOM 884 C CA . ASN A 1 115 ? 12.799 -9.768 -13.202 1.00 92.50 115 ASN A CA 1
ATOM 885 C C . ASN A 1 115 ? 13.358 -8.819 -12.127 1.00 92.50 115 ASN A C 1
ATOM 887 O O . ASN A 1 115 ? 14.416 -9.087 -11.561 1.00 92.50 115 ASN A O 1
ATOM 891 N N . ILE A 1 116 ? 12.627 -7.751 -11.786 1.00 93.62 116 ILE A N 1
ATOM 892 C CA . ILE A 1 116 ? 13.009 -6.803 -10.723 1.00 93.62 116 ILE A CA 1
ATOM 893 C C . ILE A 1 116 ? 13.156 -7.504 -9.370 1.00 93.62 116 ILE A C 1
ATOM 895 O O . ILE A 1 116 ? 14.127 -7.257 -8.654 1.00 93.62 116 ILE A O 1
ATOM 899 N N . TRP A 1 117 ? 12.216 -8.382 -9.022 1.00 94.00 117 TRP A N 1
ATOM 900 C CA . TRP A 1 117 ? 12.235 -9.127 -7.770 1.00 94.00 117 TRP A CA 1
ATOM 901 C C . TRP A 1 117 ? 13.421 -10.089 -7.711 1.00 94.00 117 TRP A C 1
ATOM 903 O O . TRP A 1 117 ? 14.145 -10.101 -6.719 1.00 94.00 117 TRP A O 1
ATOM 913 N N . ASN A 1 118 ? 13.687 -10.816 -8.798 1.00 90.31 118 ASN A N 1
ATOM 914 C CA . ASN A 1 118 ? 14.842 -11.706 -8.896 1.00 90.31 118 ASN A CA 1
ATOM 915 C C . ASN A 1 118 ? 16.158 -10.933 -8.730 1.00 90.31 118 ASN A C 1
ATOM 917 O O . ASN A 1 118 ? 17.000 -11.323 -7.922 1.00 90.31 118 ASN A O 1
ATOM 921 N N . ILE A 1 119 ? 16.315 -9.789 -9.405 1.00 89.12 119 ILE A N 1
ATOM 922 C CA . ILE A 1 119 ? 17.496 -8.929 -9.232 1.00 89.12 119 ILE A CA 1
ATOM 923 C C . ILE A 1 119 ? 17.622 -8.505 -7.770 1.00 89.12 119 ILE A C 1
ATOM 925 O O . ILE A 1 119 ? 18.690 -8.663 -7.187 1.00 89.12 119 ILE A O 1
ATOM 929 N N . LEU A 1 120 ? 16.533 -8.036 -7.156 1.00 88.75 120 LEU A N 1
ATOM 930 C CA . LEU A 1 120 ? 16.513 -7.623 -5.755 1.00 88.75 120 LEU A CA 1
ATOM 931 C C . LEU A 1 120 ? 16.956 -8.756 -4.818 1.00 88.75 120 LEU A C 1
ATOM 933 O O . LEU A 1 120 ? 17.775 -8.516 -3.932 1.00 88.75 120 LEU A O 1
ATOM 937 N N . THR A 1 121 ? 16.472 -9.985 -5.028 1.00 85.31 121 THR A N 1
ATOM 938 C CA . THR A 1 121 ? 16.842 -11.150 -4.202 1.00 85.31 121 THR A CA 1
ATOM 939 C C . THR A 1 121 ? 18.313 -11.533 -4.322 1.00 85.31 121 THR A C 1
ATOM 941 O O . THR A 1 121 ? 18.876 -12.052 -3.367 1.00 85.31 121 THR A O 1
ATOM 944 N N . THR A 1 122 ? 18.959 -11.221 -5.450 1.00 79.81 122 THR A N 1
ATOM 945 C CA . THR A 1 122 ? 20.397 -11.469 -5.643 1.00 79.81 122 THR A CA 1
ATOM 946 C C . THR A 1 122 ? 21.294 -10.404 -5.007 1.00 79.81 122 THR A C 1
ATOM 948 O O . THR A 1 122 ? 22.511 -10.567 -4.980 1.00 79.81 122 THR A O 1
ATOM 951 N N . LEU A 1 123 ? 20.734 -9.324 -4.442 1.00 70.31 123 LEU A N 1
ATOM 952 C CA . LEU A 1 123 ? 21.498 -8.270 -3.752 1.00 70.31 123 LEU A CA 1
ATOM 953 C C . LEU A 1 123 ? 21.938 -8.665 -2.331 1.00 70.31 123 LEU A C 1
ATOM 955 O O . LEU A 1 123 ? 22.033 -7.809 -1.450 1.00 70.31 123 LEU A O 1
ATOM 959 N N . GLU A 1 124 ? 22.235 -9.950 -2.123 1.00 54.97 124 GLU A N 1
ATOM 960 C CA . GLU A 1 124 ? 22.470 -10.635 -0.841 1.00 54.97 124 GLU A CA 1
ATOM 961 C C . GLU A 1 124 ? 23.510 -9.972 0.094 1.00 54.97 124 GLU A C 1
ATOM 963 O O . GLU A 1 124 ? 23.515 -10.226 1.303 1.00 54.97 124 GLU A O 1
ATOM 968 N N . GLU A 1 125 ? 24.342 -9.053 -0.403 1.00 54.53 125 GLU A N 1
ATOM 969 C CA . GLU A 1 125 ? 25.495 -8.501 0.323 1.00 54.53 125 GLU A CA 1
ATOM 970 C C . GLU A 1 125 ? 25.367 -7.041 0.789 1.00 54.53 125 GLU A C 1
ATOM 972 O O . GLU A 1 125 ? 26.329 -6.467 1.308 1.00 54.53 125 GLU A O 1
ATOM 977 N N . GLN A 1 126 ? 24.204 -6.400 0.662 1.00 60.22 126 GLN A N 1
ATOM 978 C CA . GLN A 1 126 ? 24.088 -5.015 1.127 1.00 60.22 126 GLN A CA 1
ATOM 979 C C . GLN A 1 126 ? 24.005 -4.932 2.657 1.00 60.22 126 GLN A C 1
ATOM 981 O O . GLN A 1 126 ? 23.149 -5.542 3.304 1.00 60.22 126 GLN A O 1
ATOM 986 N N . ARG A 1 127 ? 24.906 -4.142 3.258 1.00 65.50 127 ARG A N 1
ATOM 987 C CA . ARG A 1 127 ? 24.850 -3.785 4.681 1.00 65.50 127 ARG A CA 1
ATOM 988 C C . ARG A 1 127 ? 23.579 -2.978 4.941 1.00 65.50 127 ARG A C 1
ATOM 990 O O . ARG A 1 127 ? 23.553 -1.779 4.697 1.00 65.50 127 ARG A O 1
ATOM 997 N N . LEU A 1 128 ? 22.540 -3.635 5.447 1.00 76.31 128 LEU A N 1
ATOM 998 C CA . LEU A 1 128 ? 21.383 -2.959 6.025 1.00 76.31 128 LEU A CA 1
ATOM 999 C C . LEU A 1 128 ? 21.718 -2.566 7.463 1.00 76.31 128 LEU A C 1
ATOM 1001 O O . LEU A 1 128 ? 22.011 -3.422 8.300 1.00 76.31 128 LEU A O 1
ATOM 1005 N N . SER A 1 129 ? 21.675 -1.272 7.750 1.00 78.56 129 SER A N 1
ATOM 1006 C CA . SER A 1 129 ? 21.851 -0.721 9.083 1.00 78.56 129 SER A CA 1
ATOM 1007 C C . SER A 1 129 ? 20.581 -0.007 9.525 1.00 78.56 129 SER A C 1
ATOM 1009 O O . SER A 1 129 ? 20.114 0.944 8.908 1.00 78.56 129 SER A O 1
ATOM 1011 N N . GLU A 1 130 ? 20.071 -0.381 10.694 1.00 81.38 130 GLU A N 1
ATOM 1012 C CA . GLU A 1 130 ? 18.963 0.320 11.356 1.00 81.38 130 GLU A CA 1
ATOM 1013 C C . GLU A 1 130 ? 19.295 1.775 11.737 1.00 81.38 130 GLU A C 1
ATOM 1015 O O . GLU A 1 130 ? 18.434 2.514 12.217 1.00 81.38 130 GLU A O 1
ATOM 1020 N N . GLN A 1 131 ? 20.552 2.197 11.572 1.00 83.31 131 GLN A N 1
ATOM 1021 C CA . GLN A 1 131 ? 20.992 3.558 11.857 1.00 83.31 131 GLN A CA 1
ATOM 1022 C C . GLN A 1 131 ? 20.657 4.542 10.735 1.00 83.31 131 GLN A C 1
ATOM 1024 O O . GLN A 1 131 ? 20.536 5.734 11.024 1.00 83.31 131 GLN A O 1
ATOM 1029 N N . TYR A 1 132 ? 20.494 4.072 9.494 1.00 84.50 132 TYR A N 1
ATOM 1030 C CA . TYR A 1 132 ? 20.219 4.925 8.342 1.00 84.50 132 TYR A CA 1
ATOM 1031 C C . TYR A 1 132 ? 18.749 4.845 7.949 1.00 84.50 132 TYR A C 1
ATOM 1033 O O . TYR A 1 132 ? 18.166 3.771 7.815 1.00 84.50 132 TYR A O 1
ATOM 1041 N N . ARG A 1 133 ? 18.133 6.011 7.744 1.00 84.56 133 ARG A N 1
ATOM 1042 C CA . ARG A 1 133 ? 16.713 6.095 7.389 1.00 84.56 133 ARG A CA 1
ATOM 1043 C C . ARG A 1 133 ? 16.422 5.421 6.047 1.00 84.56 133 ARG A C 1
ATOM 1045 O O . ARG A 1 133 ? 15.384 4.787 5.914 1.00 84.56 133 ARG A O 1
ATOM 1052 N N . GLU A 1 134 ? 17.322 5.556 5.080 1.00 85.19 134 GLU A N 1
ATOM 1053 C CA . GLU A 1 134 ? 17.190 4.971 3.740 1.00 85.19 134 GLU A CA 1
ATOM 1054 C C . GLU A 1 134 ? 17.155 3.441 3.797 1.00 85.19 134 GLU A C 1
ATOM 1056 O O . GLU A 1 134 ? 16.237 2.843 3.244 1.00 85.19 134 GLU A O 1
ATOM 1061 N N . ASP A 1 135 ? 18.059 2.823 4.566 1.00 86.81 135 ASP A N 1
ATOM 1062 C CA . ASP A 1 135 ? 18.081 1.370 4.795 1.00 86.81 135 ASP A CA 1
ATOM 1063 C C . ASP A 1 135 ? 16.759 0.876 5.393 1.00 86.81 135 ASP A C 1
ATOM 1065 O O . ASP A 1 135 ? 16.206 -0.133 4.960 1.00 86.81 135 ASP A O 1
ATOM 1069 N N . VAL A 1 136 ? 16.231 1.606 6.379 1.00 86.81 136 VAL A N 1
ATOM 1070 C CA . VAL A 1 136 ? 14.969 1.268 7.046 1.00 86.81 136 VAL A CA 1
ATOM 1071 C C . VAL A 1 136 ? 13.778 1.433 6.103 1.00 86.81 136 VAL A C 1
ATOM 1073 O O . VAL A 1 136 ? 12.876 0.595 6.112 1.00 86.81 136 VAL A O 1
ATOM 1076 N N . MET A 1 137 ? 13.760 2.480 5.273 1.00 86.25 137 MET A N 1
ATOM 1077 C CA . MET A 1 137 ? 12.700 2.709 4.284 1.00 86.25 137 MET A CA 1
ATOM 1078 C C . MET A 1 137 ? 12.705 1.629 3.201 1.00 86.25 137 MET A C 1
ATOM 1080 O O . MET A 1 137 ? 11.653 1.049 2.928 1.00 86.25 137 MET A O 1
ATOM 1084 N N . PHE A 1 138 ? 13.879 1.319 2.644 1.00 90.12 138 PHE A N 1
ATOM 1085 C CA . PHE A 1 138 ? 14.063 0.229 1.690 1.00 90.12 138 PHE A CA 1
ATOM 1086 C C . PHE A 1 138 ? 13.614 -1.107 2.293 1.00 90.12 138 PHE A C 1
ATOM 1088 O O . PHE A 1 138 ? 12.745 -1.777 1.735 1.00 90.12 138 PHE A O 1
ATOM 1095 N N . ALA A 1 139 ? 14.119 -1.461 3.480 1.00 90.00 139 ALA A N 1
ATOM 1096 C CA . ALA A 1 139 ? 13.742 -2.695 4.162 1.00 90.00 139 ALA A CA 1
ATOM 1097 C C . ALA A 1 139 ? 12.234 -2.754 4.443 1.00 90.00 139 ALA A C 1
ATOM 1099 O O . ALA A 1 139 ? 11.610 -3.783 4.215 1.00 90.00 139 ALA A O 1
ATOM 1100 N N . SER A 1 140 ? 11.616 -1.648 4.867 1.00 88.12 140 SER A N 1
ATOM 1101 C CA . SER A 1 140 ? 10.167 -1.592 5.096 1.00 88.12 140 SER A CA 1
ATOM 1102 C C . SER A 1 140 ? 9.376 -1.859 3.813 1.00 88.12 140 SER A C 1
ATOM 1104 O O . SER A 1 140 ? 8.431 -2.641 3.832 1.00 88.12 140 SER A O 1
ATOM 1106 N N . GLN A 1 141 ? 9.759 -1.248 2.690 1.00 90.12 141 GLN A N 1
ATOM 1107 C CA . GLN A 1 141 ? 9.096 -1.470 1.403 1.00 90.12 141 GLN A CA 1
ATOM 1108 C C . GLN A 1 141 ? 9.219 -2.924 0.945 1.00 90.12 141 GLN A C 1
ATOM 1110 O O . GLN A 1 141 ? 8.206 -3.558 0.656 1.00 90.12 141 GLN A O 1
ATOM 1115 N N . VAL A 1 142 ? 10.439 -3.467 0.920 1.00 92.75 142 VAL A N 1
ATOM 1116 C CA . VAL A 1 142 ? 10.690 -4.838 0.453 1.00 92.75 142 VAL A CA 1
ATOM 1117 C C . VAL A 1 142 ? 10.049 -5.868 1.377 1.00 92.75 142 VAL A C 1
ATOM 1119 O O . VAL A 1 142 ? 9.478 -6.843 0.890 1.00 92.75 142 VAL A O 1
ATOM 1122 N N . TYR A 1 143 ? 10.078 -5.632 2.693 1.00 91.44 143 TYR A N 1
ATOM 1123 C CA . TYR A 1 143 ? 9.365 -6.455 3.667 1.00 91.44 143 TYR A CA 1
ATOM 1124 C C . TYR A 1 143 ? 7.894 -6.580 3.273 1.00 91.44 143 TYR A C 1
ATOM 1126 O O . TYR A 1 143 ? 7.412 -7.691 3.075 1.00 91.44 143 TYR A O 1
ATOM 1134 N N . LEU A 1 144 ? 7.200 -5.454 3.074 1.00 91.44 144 LEU A N 1
ATOM 1135 C CA . LEU A 1 144 ? 5.782 -5.455 2.712 1.00 91.44 144 LEU A CA 1
ATOM 1136 C C . LEU A 1 144 ? 5.510 -6.189 1.394 1.00 91.44 144 LEU A C 1
ATOM 1138 O O . LEU A 1 144 ? 4.544 -6.943 1.314 1.00 91.44 144 LEU A O 1
ATOM 1142 N N . VAL A 1 145 ? 6.370 -6.026 0.384 1.00 95.19 145 VAL A N 1
ATOM 1143 C CA . VAL A 1 145 ? 6.233 -6.748 -0.892 1.00 95.19 145 VAL A CA 1
ATOM 1144 C C . VAL A 1 145 ? 6.374 -8.256 -0.688 1.00 95.19 145 VAL A C 1
ATOM 1146 O O . VAL A 1 145 ? 5.509 -9.003 -1.133 1.00 95.19 145 VAL A O 1
ATOM 1149 N N . ASN A 1 146 ? 7.407 -8.705 0.034 1.00 94.50 146 ASN A N 1
ATOM 1150 C CA . ASN A 1 146 ? 7.628 -10.126 0.325 1.00 94.50 146 ASN A CA 1
ATOM 1151 C C . ASN A 1 146 ? 6.427 -10.746 1.053 1.00 94.50 146 ASN A C 1
ATOM 1153 O O . ASN A 1 146 ? 6.028 -11.871 0.763 1.00 94.50 146 ASN A O 1
ATOM 1157 N N . ARG A 1 147 ? 5.813 -9.995 1.975 1.00 91.88 147 ARG A N 1
ATOM 1158 C CA . ARG A 1 147 ? 4.585 -10.414 2.659 1.00 91.88 147 ARG A CA 1
ATOM 1159 C C . ARG A 1 147 ? 3.419 -10.569 1.685 1.00 91.88 147 ARG A C 1
ATOM 1161 O O . ARG A 1 147 ? 2.753 -11.599 1.712 1.00 91.88 147 ARG A O 1
ATOM 1168 N N . CYS A 1 148 ? 3.195 -9.578 0.822 1.00 94.12 148 CYS A N 1
ATOM 1169 C CA . CYS A 1 148 ? 2.133 -9.636 -0.183 1.00 94.12 148 CYS A CA 1
ATOM 1170 C C . CYS A 1 148 ? 2.325 -10.828 -1.126 1.00 94.12 148 CYS A C 1
ATOM 1172 O O . CYS A 1 148 ? 1.369 -11.540 -1.397 1.00 94.12 148 CYS A O 1
ATOM 1174 N N . LEU A 1 149 ? 3.555 -11.102 -1.569 1.00 95.62 149 LEU A N 1
ATOM 1175 C CA . LEU A 1 149 ? 3.850 -12.268 -2.405 1.00 95.62 149 LEU A CA 1
ATOM 1176 C C . LEU A 1 149 ? 3.493 -13.581 -1.699 1.00 95.62 149 LEU A C 1
ATOM 1178 O O . LEU A 1 149 ? 2.773 -14.396 -2.262 1.00 95.62 149 LEU A O 1
ATOM 1182 N N . LYS A 1 150 ? 3.918 -13.758 -0.442 1.00 94.56 150 LYS A N 1
ATOM 1183 C CA . LYS A 1 150 ? 3.643 -14.984 0.325 1.00 94.56 150 LYS A CA 1
ATOM 1184 C C . LYS A 1 150 ? 2.157 -15.207 0.610 1.00 94.56 150 LYS A C 1
ATOM 1186 O O . LYS A 1 150 ? 1.715 -16.352 0.626 1.00 94.56 150 LYS A O 1
ATOM 1191 N N . LEU A 1 151 ? 1.412 -14.137 0.885 1.00 94.50 151 LEU A N 1
ATOM 1192 C CA . LEU A 1 151 ? 0.017 -14.226 1.318 1.00 94.50 151 LEU A CA 1
ATOM 1193 C C . LEU A 1 151 ? -0.977 -14.166 0.152 1.00 94.50 151 LEU A C 1
ATOM 1195 O O . LEU A 1 151 ? -1.908 -14.963 0.101 1.00 94.50 151 LEU A O 1
ATOM 1199 N N . GLU A 1 152 ? -0.797 -13.215 -0.764 1.00 94.38 152 GLU A N 1
ATOM 1200 C CA . GLU A 1 152 ? -1.730 -12.953 -1.864 1.00 94.38 152 GLU A CA 1
ATOM 1201 C C . GLU A 1 152 ? -1.378 -13.749 -3.135 1.00 94.38 152 GLU A C 1
ATOM 1203 O O . GLU A 1 152 ? -2.274 -14.053 -3.919 1.00 94.38 152 GLU A O 1
ATOM 1208 N N . TYR A 1 153 ? -0.101 -14.107 -3.340 1.00 95.50 153 TYR A N 1
ATOM 1209 C CA . TYR A 1 153 ? 0.390 -14.749 -4.572 1.00 95.50 153 TYR A CA 1
ATOM 1210 C C . TYR A 1 153 ? 1.296 -15.974 -4.317 1.00 95.50 153 TYR A C 1
ATOM 1212 O O . TYR A 1 153 ? 2.382 -16.069 -4.902 1.00 95.50 153 TYR A O 1
ATOM 1220 N N . PRO A 1 154 ? 0.889 -16.941 -3.468 1.00 95.12 154 PRO A N 1
ATOM 1221 C CA . PRO A 1 154 ? 1.741 -18.078 -3.106 1.00 95.12 154 PRO A CA 1
ATOM 1222 C C . PRO A 1 154 ? 2.135 -18.951 -4.309 1.00 95.12 154 PRO A C 1
ATOM 1224 O O . PRO A 1 154 ? 3.185 -19.585 -4.284 1.00 95.12 154 PRO A O 1
ATOM 1227 N N . HIS A 1 155 ? 1.328 -18.963 -5.376 1.00 95.25 155 HIS A N 1
ATOM 1228 C CA . HIS A 1 155 ? 1.580 -19.718 -6.610 1.00 95.25 155 HIS A CA 1
ATOM 1229 C C . HIS A 1 155 ? 2.738 -19.180 -7.452 1.00 95.25 155 HIS A C 1
ATOM 1231 O O . HIS A 1 155 ? 3.207 -19.891 -8.335 1.00 95.25 155 HIS A O 1
ATOM 1237 N N . LEU A 1 156 ? 3.184 -17.942 -7.217 1.00 95.00 156 LEU A N 1
ATOM 1238 C CA . LEU A 1 156 ? 4.340 -17.387 -7.921 1.00 95.00 156 LEU A CA 1
ATOM 1239 C C . LEU A 1 156 ? 5.667 -17.930 -7.384 1.00 95.00 156 LEU A C 1
ATOM 1241 O O . LEU A 1 156 ? 6.682 -17.785 -8.056 1.00 95.00 156 LEU A O 1
ATOM 1245 N N . GLU A 1 157 ? 5.671 -18.494 -6.169 1.00 93.44 157 GLU A N 1
ATOM 1246 C CA . GLU A 1 157 ? 6.876 -18.984 -5.479 1.00 93.44 157 GLU A CA 1
ATOM 1247 C C . GLU A 1 157 ? 7.996 -17.925 -5.368 1.00 93.44 157 GLU A C 1
ATOM 1249 O O . GLU A 1 157 ? 9.174 -18.236 -5.193 1.00 93.44 157 GLU A O 1
ATOM 1254 N N . LEU A 1 158 ? 7.626 -16.641 -5.429 1.00 93.00 158 LEU A N 1
ATOM 1255 C CA . LEU A 1 158 ? 8.536 -15.517 -5.245 1.00 93.00 158 LEU A CA 1
ATOM 1256 C C . LEU A 1 158 ? 8.626 -15.167 -3.763 1.00 93.00 158 LEU A C 1
ATOM 1258 O O . LEU A 1 158 ? 7.668 -14.690 -3.155 1.00 93.00 158 LEU A O 1
ATOM 1262 N N . SER A 1 159 ? 9.805 -15.350 -3.181 1.00 91.62 159 SER A N 1
ATOM 1263 C CA . SER A 1 159 ? 10.083 -14.939 -1.807 1.00 91.62 159 SER A CA 1
ATOM 1264 C C . SER A 1 159 ? 11.553 -14.604 -1.621 1.00 91.62 159 SER A C 1
ATOM 1266 O O . SER A 1 159 ? 12.409 -15.107 -2.345 1.00 91.62 159 SER A O 1
ATOM 1268 N N . LEU A 1 160 ? 11.848 -13.769 -0.631 1.00 90.00 160 LEU A N 1
ATOM 1269 C CA . LEU A 1 160 ? 13.217 -13.559 -0.172 1.00 90.00 160 LEU A CA 1
ATOM 1270 C C . LEU A 1 160 ? 13.801 -14.861 0.397 1.00 90.00 160 LEU A C 1
ATOM 1272 O O . LEU A 1 160 ? 13.082 -15.651 1.014 1.00 90.00 160 LEU A O 1
ATOM 1276 N N . CYS A 1 161 ? 15.114 -15.054 0.251 1.00 87.31 161 CYS A N 1
ATOM 1277 C CA . CYS A 1 161 ? 15.820 -16.092 0.996 1.00 87.31 161 CYS A CA 1
ATOM 1278 C C . CYS A 1 161 ? 15.786 -15.782 2.504 1.00 87.31 161 CYS A C 1
ATOM 1280 O O . CYS A 1 161 ? 15.659 -14.624 2.915 1.00 87.31 161 CYS A O 1
ATOM 1282 N N . HIS A 1 162 ? 15.916 -16.818 3.335 1.00 86.25 162 HIS A N 1
ATOM 1283 C CA . HIS A 1 162 ? 15.764 -16.712 4.790 1.00 86.25 162 HIS A CA 1
ATOM 1284 C C . HIS A 1 162 ? 16.670 -15.634 5.411 1.00 86.25 162 HIS A C 1
ATOM 1286 O O . HIS A 1 162 ? 16.219 -14.809 6.201 1.00 86.25 162 HIS A O 1
ATOM 1292 N N . GLU A 1 163 ? 17.943 -15.593 5.016 1.00 85.00 163 GLU A N 1
ATOM 1293 C CA . GLU A 1 163 ? 18.931 -14.657 5.565 1.00 85.00 163 GLU A CA 1
ATOM 1294 C C . GLU A 1 163 ? 18.604 -13.194 5.233 1.00 85.00 163 GLU A C 1
ATOM 1296 O O . GLU A 1 163 ? 18.711 -12.308 6.089 1.00 85.00 163 GLU A O 1
ATOM 1301 N N . LEU A 1 164 ? 18.190 -12.927 3.991 1.00 83.81 164 LEU A N 1
ATOM 1302 C CA . LEU A 1 164 ? 17.796 -11.592 3.552 1.00 83.81 164 LEU A CA 1
ATOM 1303 C C . LEU A 1 164 ? 16.470 -11.171 4.195 1.00 83.81 164 LEU A C 1
ATOM 1305 O O . LEU A 1 164 ? 16.339 -10.028 4.638 1.00 83.81 164 LEU A O 1
ATOM 1309 N N . GLU A 1 165 ? 15.516 -12.095 4.314 1.00 88.50 165 GLU A N 1
ATOM 1310 C CA . GLU A 1 165 ? 14.242 -11.862 4.991 1.00 88.50 165 GLU A CA 1
ATOM 1311 C C . GLU A 1 165 ? 14.431 -11.497 6.466 1.00 88.50 165 GLU A C 1
ATOM 1313 O O . GLU A 1 165 ? 13.803 -10.548 6.943 1.00 88.50 165 GLU A O 1
ATOM 1318 N N . GLU A 1 166 ? 15.314 -12.186 7.192 1.00 87.31 166 GLU A N 1
ATOM 1319 C CA . GLU A 1 166 ? 15.617 -11.863 8.587 1.00 87.31 166 GLU A CA 1
ATOM 1320 C C . GLU A 1 166 ? 16.224 -10.463 8.734 1.00 87.31 166 GLU A C 1
ATOM 1322 O O . GLU A 1 166 ? 15.790 -9.685 9.593 1.00 87.31 166 GLU A O 1
ATOM 1327 N N . LYS A 1 167 ? 17.202 -10.113 7.885 1.00 85.19 167 LYS A N 1
ATOM 1328 C CA . LYS A 1 167 ? 17.832 -8.780 7.877 1.00 85.19 167 LYS A CA 1
ATOM 1329 C C . LYS A 1 167 ? 16.802 -7.686 7.596 1.00 85.19 167 LYS A C 1
ATOM 1331 O O . LYS A 1 167 ? 16.726 -6.704 8.337 1.00 85.19 167 LYS A O 1
ATOM 1336 N N . ILE A 1 168 ? 15.985 -7.874 6.560 1.00 85.69 168 ILE A N 1
ATOM 1337 C CA . ILE A 1 168 ? 14.930 -6.940 6.156 1.00 85.69 168 ILE A CA 1
ATOM 1338 C C . ILE A 1 168 ? 13.864 -6.806 7.241 1.00 85.69 168 ILE A C 1
ATOM 1340 O O . ILE A 1 168 ? 13.458 -5.694 7.568 1.00 85.69 168 ILE A O 1
ATOM 1344 N N . THR A 1 169 ? 13.446 -7.912 7.854 1.00 86.19 169 THR A N 1
ATOM 1345 C CA . THR A 1 169 ? 12.455 -7.899 8.936 1.00 86.19 169 THR A CA 1
ATOM 1346 C C . THR A 1 169 ? 12.969 -7.121 10.140 1.00 86.19 169 THR A C 1
ATOM 1348 O O . THR A 1 169 ? 12.234 -6.319 10.716 1.00 86.19 169 THR A O 1
ATOM 1351 N N . ARG A 1 170 ? 14.237 -7.320 10.512 1.00 84.25 170 ARG A N 1
ATOM 1352 C CA . ARG A 1 170 ? 14.863 -6.604 11.626 1.00 84.25 170 ARG A CA 1
ATOM 1353 C C . ARG A 1 170 ? 14.952 -5.104 11.344 1.00 84.25 170 ARG A C 1
ATOM 1355 O O . ARG A 1 170 ? 14.482 -4.303 12.150 1.00 84.25 170 ARG A O 1
ATOM 1362 N N . ALA A 1 171 ? 15.465 -4.740 10.168 1.00 84.19 171 ALA A N 1
ATOM 1363 C CA . ALA A 1 171 ? 15.616 -3.349 9.761 1.00 84.19 171 ALA A CA 1
ATOM 1364 C C . ALA A 1 171 ? 14.268 -2.630 9.583 1.00 84.19 171 ALA A C 1
ATOM 1366 O O . ALA A 1 171 ? 14.099 -1.514 10.066 1.00 84.19 171 ALA A O 1
ATOM 1367 N N . GLY A 1 172 ? 13.285 -3.272 8.947 1.00 78.75 172 GLY A N 1
ATOM 1368 C CA . GLY A 1 172 ? 11.966 -2.693 8.679 1.00 78.75 172 GLY A CA 1
ATOM 1369 C C . GLY A 1 172 ? 11.085 -2.539 9.924 1.00 78.75 172 GLY A C 1
ATOM 1370 O O . GLY A 1 172 ? 10.272 -1.620 9.991 1.00 78.75 172 GLY A O 1
ATOM 1371 N N . LYS A 1 173 ? 11.259 -3.389 10.947 1.00 77.81 173 LYS A N 1
ATOM 1372 C CA . LYS A 1 173 ? 10.498 -3.304 12.211 1.00 77.81 173 LYS A CA 1
ATOM 1373 C C . LYS A 1 173 ? 11.071 -2.303 13.217 1.00 77.81 173 LYS A C 1
ATOM 1375 O O . LYS A 1 173 ? 10.485 -2.115 14.288 1.00 77.81 173 LYS A O 1
ATOM 1380 N N . THR A 1 174 ? 12.196 -1.654 12.916 1.00 78.31 174 THR A N 1
ATOM 1381 C CA . THR A 1 174 ? 12.790 -0.693 13.847 1.00 78.31 174 THR A CA 1
ATOM 1382 C C . THR A 1 174 ? 11.865 0.506 14.079 1.00 78.31 174 THR A C 1
ATOM 1384 O O . THR A 1 174 ? 11.318 1.110 13.154 1.00 78.31 174 THR A O 1
ATOM 1387 N N . LYS A 1 175 ? 11.699 0.897 15.346 1.00 74.62 175 LYS A N 1
ATOM 1388 C CA . LYS A 1 175 ? 10.862 2.050 15.728 1.00 74.62 175 LYS A CA 1
ATOM 1389 C C . LYS A 1 175 ? 11.595 3.389 15.609 1.00 74.62 175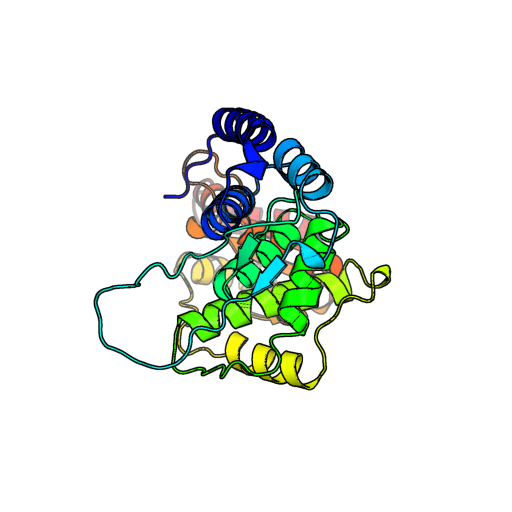 LYS A C 1
ATOM 1391 O O . LYS A 1 175 ? 10.964 4.430 15.765 1.00 74.62 175 LYS A O 1
ATOM 1396 N N . ARG A 1 176 ? 12.903 3.378 15.313 1.00 76.12 176 ARG A N 1
ATOM 1397 C CA . ARG A 1 176 ? 13.787 4.559 15.321 1.00 76.12 176 ARG A CA 1
ATOM 1398 C C . ARG A 1 176 ? 13.273 5.717 14.463 1.00 76.12 176 ARG A C 1
ATOM 1400 O O . ARG A 1 176 ? 13.390 6.867 14.870 1.00 76.12 176 ARG A O 1
ATOM 1407 N N . PHE A 1 177 ? 12.706 5.410 13.298 1.00 73.88 177 PHE A N 1
ATOM 1408 C CA . PHE A 1 177 ? 12.205 6.410 12.347 1.00 73.88 177 PHE A CA 1
ATOM 1409 C C . PHE A 1 177 ? 10.680 6.397 12.183 1.00 73.88 177 PHE A C 1
ATOM 1411 O O . PHE A 1 177 ? 10.139 7.267 11.508 1.00 73.88 177 PHE A O 1
ATOM 1418 N N . ASN A 1 178 ? 9.996 5.444 12.824 1.00 65.69 178 ASN A N 1
ATOM 1419 C CA . ASN A 1 178 ? 8.567 5.168 12.658 1.00 65.69 178 ASN A CA 1
ATOM 1420 C C . ASN A 1 178 ? 7.834 5.192 14.009 1.00 65.69 178 ASN A C 1
ATOM 1422 O O . ASN A 1 178 ? 7.052 4.295 14.332 1.00 65.69 178 ASN A O 1
ATOM 1426 N N . GLN A 1 179 ? 8.100 6.206 14.836 1.00 64.44 179 GLN A N 1
ATOM 1427 C CA . GLN A 1 179 ? 7.391 6.363 16.101 1.00 64.44 179 GLN A CA 1
ATOM 1428 C C . GLN A 1 179 ? 5.945 6.796 15.831 1.00 64.44 179 GLN A C 1
ATOM 1430 O O . GLN A 1 179 ? 5.686 7.921 15.402 1.00 64.44 179 GLN A O 1
ATOM 1435 N N . LYS A 1 180 ? 4.993 5.892 16.081 1.00 66.44 180 LYS A N 1
ATOM 1436 C CA . LYS A 1 180 ? 3.565 6.199 15.993 1.00 66.44 180 LYS A CA 1
ATOM 1437 C C . LYS A 1 180 ? 3.197 7.205 17.085 1.00 66.44 180 LYS A C 1
ATOM 1439 O O . LYS A 1 180 ? 3.272 6.901 18.273 1.00 66.44 180 LYS A O 1
ATOM 1444 N N . ILE A 1 181 ? 2.797 8.406 16.682 1.00 72.31 181 ILE A N 1
ATOM 1445 C CA . ILE A 1 181 ? 2.188 9.389 17.579 1.00 72.31 181 ILE A CA 1
ATOM 1446 C C . ILE A 1 181 ? 0.679 9.169 17.503 1.00 72.31 181 ILE A C 1
ATOM 1448 O O . ILE A 1 181 ? 0.085 9.413 16.456 1.00 72.31 181 ILE A O 1
ATOM 1452 N N . THR A 1 182 ? 0.057 8.708 18.596 1.00 79.12 182 THR A N 1
ATOM 1453 C CA . THR A 1 182 ? -1.409 8.586 18.644 1.00 79.12 182 THR A CA 1
ATOM 1454 C C . THR A 1 182 ? -2.039 9.974 18.504 1.00 79.12 182 THR A C 1
ATOM 1456 O O . THR A 1 182 ? -1.830 10.839 19.365 1.00 79.12 182 THR A O 1
ATOM 1459 N N . SER A 1 183 ? -2.813 10.181 17.438 1.00 86.00 183 SER A N 1
ATOM 1460 C CA . SER A 1 183 ? -3.456 11.465 17.137 1.00 86.00 183 SER A CA 1
ATOM 1461 C C . SER A 1 183 ? -4.591 11.789 18.122 1.00 86.00 183 SER A C 1
ATOM 1463 O O . SER A 1 183 ? -5.080 10.916 18.843 1.00 86.00 183 SER A O 1
ATOM 1465 N N . SER A 1 184 ? -5.023 13.055 18.182 1.00 89.50 184 SER A N 1
ATOM 1466 C CA . SER A 1 184 ? -6.230 13.442 18.933 1.00 89.50 184 SER A CA 1
ATOM 1467 C C . SER A 1 184 ? -7.457 12.675 18.442 1.00 89.50 184 SER A C 1
ATOM 1469 O O . SER A 1 184 ? -8.196 12.146 19.266 1.00 89.50 184 SER A O 1
ATOM 1471 N N . PHE A 1 185 ? -7.587 12.528 17.122 1.00 91.06 185 PHE A N 1
ATOM 1472 C CA . PHE A 1 185 ? -8.644 11.760 16.469 1.00 91.06 185 PHE A CA 1
ATOM 1473 C C . PHE A 1 185 ? -8.674 10.298 16.946 1.00 91.06 185 PHE A C 1
ATOM 1475 O O . PHE A 1 185 ? -9.697 9.819 17.424 1.00 91.06 185 PHE A O 1
ATOM 1482 N N . GLN A 1 186 ? -7.525 9.613 16.966 1.00 91.44 186 GLN A N 1
ATOM 1483 C CA . GLN A 1 186 ? -7.433 8.243 17.489 1.00 91.44 186 GLN A CA 1
ATOM 1484 C C . GLN A 1 186 ? -7.810 8.141 18.974 1.00 91.44 186 GLN A C 1
ATOM 1486 O O . GLN A 1 186 ? -8.412 7.155 19.399 1.00 91.44 186 GLN A O 1
ATOM 1491 N N . LYS A 1 187 ? -7.464 9.150 19.785 1.00 92.19 187 LYS A N 1
ATOM 1492 C CA . LYS A 1 187 ? -7.848 9.185 21.207 1.00 92.19 187 LYS A CA 1
ATOM 1493 C C . LYS A 1 187 ? -9.352 9.374 21.387 1.00 92.19 187 LYS A C 1
ATOM 1495 O O . LYS A 1 187 ? -9.907 8.805 22.320 1.00 92.19 187 LYS A O 1
ATOM 1500 N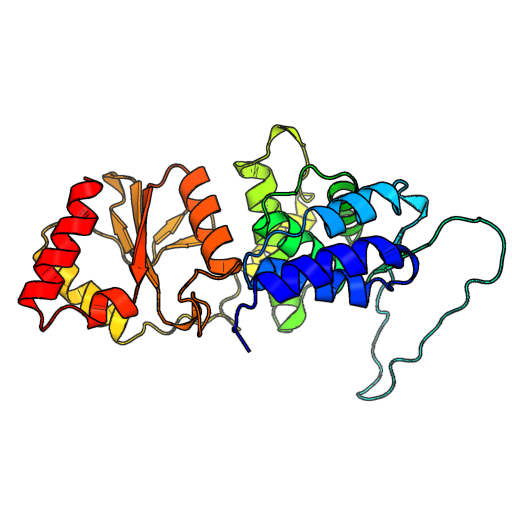 N . GLU A 1 188 ? -9.981 10.187 20.551 1.00 93.50 188 GLU A N 1
ATOM 1501 C CA . GLU A 1 188 ? -11.417 10.462 20.589 1.00 93.50 188 GLU A CA 1
ATOM 1502 C C . GLU A 1 188 ? -12.231 9.218 20.230 1.00 93.50 188 GLU A C 1
ATOM 1504 O O . GLU A 1 188 ? -13.028 8.763 21.051 1.00 93.50 188 GLU A O 1
ATOM 1509 N N . VAL A 1 189 ? -11.924 8.588 19.092 1.00 94.56 189 VAL A N 1
ATOM 1510 C CA . VAL A 1 189 ? -12.528 7.311 18.677 1.00 94.56 189 VAL A CA 1
ATOM 1511 C C . VAL A 1 189 ? -12.322 6.244 19.755 1.00 94.56 189 VAL A C 1
ATOM 1513 O O . VAL A 1 189 ? -13.266 5.565 20.150 1.00 94.56 189 VAL A O 1
ATOM 1516 N N . GLY A 1 190 ? -11.109 6.150 20.314 1.00 93.94 190 GLY A N 1
ATOM 1517 C CA . GLY A 1 190 ? -10.793 5.228 21.407 1.00 93.94 190 GLY A CA 1
ATOM 1518 C C . GLY A 1 190 ? -11.672 5.401 22.651 1.00 93.94 190 GLY A C 1
ATOM 1519 O O . GLY A 1 190 ? -12.014 4.411 23.293 1.00 93.94 190 GLY A O 1
ATOM 1520 N N . ARG A 1 191 ? -12.077 6.632 22.998 1.00 94.19 191 ARG A N 1
ATOM 1521 C CA . ARG A 1 191 ? -13.004 6.867 24.121 1.00 94.19 191 ARG A CA 1
ATOM 1522 C C . ARG A 1 191 ? -14.412 6.381 23.800 1.00 94.19 191 ARG A C 1
ATOM 1524 O O . ARG A 1 191 ? -15.038 5.774 24.662 1.00 94.19 191 ARG A O 1
ATOM 1531 N N . LEU A 1 192 ? -14.902 6.638 22.588 1.00 95.56 192 LEU A N 1
ATOM 1532 C CA . LEU A 1 192 ? -16.254 6.238 22.186 1.00 95.56 192 LEU A CA 1
ATOM 1533 C C . LEU A 1 192 ? -16.374 4.726 21.975 1.00 95.56 192 LEU A C 1
ATOM 1535 O O . LEU A 1 192 ? -17.413 4.154 22.298 1.00 95.56 192 LEU A O 1
ATOM 1539 N N . LEU A 1 193 ? -15.297 4.054 21.558 1.00 95.25 193 LEU A N 1
ATOM 1540 C CA . LEU A 1 193 ? -15.239 2.592 21.487 1.00 95.25 193 LEU A CA 1
ATOM 1541 C C . LEU A 1 193 ? -15.554 1.927 22.833 1.00 95.25 193 LEU A C 1
ATOM 1543 O O . LEU A 1 193 ? -16.245 0.912 22.854 1.00 95.25 193 LEU A O 1
ATOM 1547 N N . ILE A 1 194 ? -15.143 2.514 23.964 1.00 93.75 194 ILE A N 1
ATOM 1548 C CA . ILE A 1 194 ? -15.494 2.007 25.306 1.00 93.75 194 ILE A CA 1
ATOM 1549 C C . ILE A 1 194 ? -17.021 1.970 25.490 1.00 93.75 194 ILE A C 1
ATOM 1551 O O . ILE A 1 194 ? -17.564 1.014 26.039 1.00 93.75 194 ILE A O 1
ATOM 1555 N N . SER A 1 195 ? -17.735 2.977 24.981 1.00 94.12 195 SER A N 1
ATOM 1556 C CA . SER A 1 195 ? -19.198 3.088 25.074 1.00 94.12 195 SER A CA 1
ATOM 1557 C C . SER A 1 195 ? -19.965 2.151 24.130 1.00 94.12 195 SER A C 1
ATOM 1559 O O . SER A 1 195 ? -21.196 2.083 24.201 1.00 94.12 195 SER A O 1
ATOM 1561 N N . THR A 1 196 ? -19.272 1.419 23.253 1.00 91.88 196 THR A N 1
ATOM 1562 C CA . THR A 1 196 ? -19.886 0.369 22.421 1.00 91.88 196 THR A CA 1
ATOM 1563 C C . THR A 1 196 ? -20.077 -0.943 23.184 1.00 91.88 196 THR A C 1
ATOM 1565 O O . THR A 1 196 ? -20.913 -1.750 22.792 1.00 91.88 196 THR A O 1
ATOM 1568 N N . GLY A 1 197 ? -19.327 -1.158 24.273 1.00 91.75 197 GLY A N 1
ATOM 1569 C CA . GLY A 1 197 ? -19.333 -2.415 25.029 1.00 91.75 197 GLY A CA 1
ATOM 1570 C C . GLY A 1 197 ? -18.666 -3.595 24.312 1.00 91.75 197 GLY A C 1
ATOM 1571 O O . GLY A 1 197 ? -18.709 -4.710 24.826 1.00 91.75 197 GLY A O 1
ATOM 1572 N N . LEU A 1 198 ? -18.061 -3.372 23.141 1.00 92.56 198 LEU A N 1
ATOM 1573 C CA . LEU A 1 198 ? -17.300 -4.385 22.415 1.00 92.56 198 LEU A CA 1
ATOM 1574 C C . LEU A 1 198 ? -15.920 -4.579 23.048 1.00 92.56 198 LEU A C 1
ATOM 1576 O O . LEU A 1 198 ? -15.320 -3.619 23.532 1.00 92.56 198 LEU A O 1
ATOM 1580 N N . ASP A 1 199 ? -15.402 -5.804 22.994 1.00 94.31 199 ASP A N 1
ATOM 1581 C CA . ASP A 1 199 ? -14.011 -6.075 23.351 1.00 94.31 199 ASP A CA 1
ATOM 1582 C C . ASP A 1 199 ? -13.095 -5.744 22.167 1.00 94.31 199 ASP A C 1
ATOM 1584 O O . ASP A 1 199 ? -13.289 -6.243 21.052 1.00 94.31 199 ASP A O 1
ATOM 1588 N N . TRP A 1 200 ? -12.123 -4.860 22.391 1.00 95.56 200 TRP A N 1
ATOM 1589 C CA . TRP A 1 200 ? -11.241 -4.350 21.347 1.00 95.56 200 TRP A CA 1
ATOM 1590 C C . TRP A 1 200 ? -9.808 -4.159 21.846 1.00 95.56 200 TRP A C 1
ATOM 1592 O O . TRP A 1 200 ? -9.559 -3.752 22.980 1.00 95.56 200 TRP A O 1
ATOM 1602 N N . ALA A 1 201 ? -8.847 -4.402 20.957 1.00 95.94 201 ALA A N 1
ATOM 1603 C CA . ALA A 1 201 ? -7.427 -4.192 21.199 1.00 95.94 201 ALA A CA 1
ATOM 1604 C C . ALA A 1 201 ? -6.914 -2.986 20.403 1.00 95.94 201 ALA A C 1
ATOM 1606 O O . ALA A 1 201 ? -7.162 -2.870 19.201 1.00 95.94 201 ALA A O 1
ATOM 1607 N N . LYS A 1 202 ? -6.170 -2.095 21.065 1.00 94.31 202 LYS A N 1
ATOM 1608 C CA . LYS A 1 202 ? -5.443 -0.996 20.414 1.00 94.31 202 LYS A CA 1
ATOM 1609 C C . LYS A 1 202 ? -4.164 -1.521 19.759 1.00 94.31 202 LYS A C 1
ATOM 1611 O O . LYS A 1 202 ? -3.456 -2.301 20.388 1.00 94.31 202 LYS A O 1
ATOM 1616 N N . GLU A 1 203 ? -3.815 -1.004 18.579 1.00 92.31 203 GLU A N 1
ATOM 1617 C CA . GLU A 1 203 ? -2.525 -1.259 17.915 1.00 92.31 203 GLU A CA 1
ATOM 1618 C C . GLU A 1 203 ? -2.211 -2.765 17.800 1.00 92.31 203 GLU A C 1
ATOM 1620 O O . GLU A 1 203 ? -1.155 -3.238 18.221 1.00 92.31 203 GLU A O 1
ATOM 1625 N N . HIS A 1 204 ? -3.153 -3.529 17.244 1.00 94.44 204 HIS A N 1
ATOM 1626 C CA . HIS A 1 204 ? -3.050 -4.983 17.141 1.00 94.44 204 HIS A CA 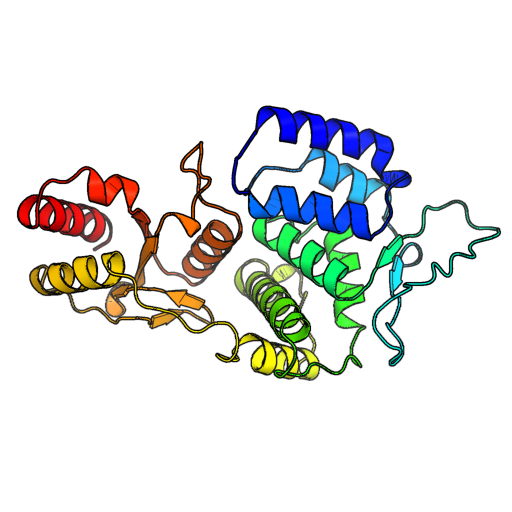1
ATOM 1627 C C . HIS A 1 204 ? -2.183 -5.407 15.946 1.00 94.44 204 HIS A C 1
ATOM 1629 O O . HIS A 1 204 ? -2.299 -4.837 14.858 1.00 94.44 204 HIS A O 1
ATOM 1635 N N . ASP A 1 205 ? -1.317 -6.408 16.138 1.00 93.00 205 ASP A N 1
ATOM 1636 C CA . ASP A 1 205 ? -0.518 -6.984 15.052 1.00 93.00 205 ASP A CA 1
ATOM 1637 C C . ASP A 1 205 ? -1.377 -7.940 14.219 1.00 93.00 205 ASP A C 1
ATOM 1639 O O . ASP A 1 205 ? -1.894 -8.936 14.719 1.00 93.00 205 ASP A O 1
ATOM 1643 N N . VAL A 1 206 ? -1.516 -7.621 12.938 1.00 91.75 206 VAL A N 1
ATOM 1644 C CA . VAL A 1 206 ? -2.071 -8.490 11.910 1.00 91.75 206 VAL A CA 1
ATOM 1645 C C . VAL A 1 206 ? -0.944 -8.822 10.955 1.00 91.75 206 VAL A C 1
ATOM 1647 O O . VAL A 1 206 ? -0.705 -8.140 9.956 1.00 91.75 206 VAL A O 1
ATOM 1650 N N . ASP A 1 207 ? -0.233 -9.884 11.308 1.00 85.06 207 ASP A N 1
ATOM 1651 C CA . ASP A 1 207 ? 0.708 -10.553 10.428 1.00 85.06 207 ASP A CA 1
ATOM 1652 C C . ASP A 1 207 ? 1.805 -9.611 9.886 1.00 85.06 207 ASP A C 1
ATOM 1654 O O . ASP A 1 207 ? 2.181 -9.628 8.714 1.00 85.06 207 ASP A O 1
ATOM 1658 N N . GLY A 1 208 ? 2.331 -8.753 10.770 1.00 78.62 208 GLY A N 1
ATOM 1659 C CA . GLY A 1 208 ? 3.369 -7.772 10.453 1.00 78.62 208 GLY A CA 1
ATOM 1660 C C . GLY A 1 208 ? 2.874 -6.384 10.045 1.00 78.62 208 GLY A C 1
ATOM 1661 O O . GLY A 1 208 ? 3.697 -5.471 9.953 1.00 78.62 208 GLY A O 1
ATOM 1662 N N . TYR A 1 209 ? 1.569 -6.196 9.847 1.00 87.75 209 TYR A N 1
ATOM 1663 C CA . TYR A 1 209 ? 0.950 -4.877 9.925 1.00 87.75 209 TYR A CA 1
ATOM 1664 C C . TYR A 1 209 ? 0.431 -4.622 11.331 1.00 87.75 209 TYR A C 1
ATOM 1666 O O . TYR A 1 209 ? 0.022 -5.533 12.033 1.00 87.75 209 TYR A O 1
ATOM 1674 N N . THR A 1 210 ? 0.377 -3.357 11.731 1.00 91.38 210 THR A N 1
ATOM 1675 C CA . THR A 1 210 ? -0.314 -2.963 12.962 1.00 91.38 210 THR A CA 1
ATOM 1676 C C . THR A 1 210 ? -1.555 -2.161 12.601 1.00 91.38 210 THR A C 1
ATOM 1678 O O . THR A 1 210 ? -1.420 -1.052 12.064 1.00 91.38 210 THR A O 1
ATOM 1681 N N . VAL A 1 211 ? -2.731 -2.711 12.899 1.00 94.88 211 VAL A N 1
ATOM 1682 C CA . VAL A 1 211 ? -4.035 -2.049 12.730 1.00 94.88 211 VAL A CA 1
ATOM 1683 C C . VAL A 1 211 ? -4.336 -1.177 13.946 1.00 94.88 211 VAL A C 1
ATOM 1685 O O . VAL A 1 211 ? -3.865 -1.473 15.044 1.00 94.88 211 VAL A O 1
ATOM 1688 N N . ASP A 1 212 ? -5.067 -0.080 13.768 1.00 94.94 212 ASP A N 1
ATOM 1689 C CA . ASP A 1 212 ? -5.281 0.885 14.855 1.00 94.94 212 ASP A CA 1
ATOM 1690 C C . ASP A 1 212 ? -6.162 0.322 15.978 1.00 94.94 212 ASP A C 1
ATOM 1692 O O . ASP A 1 212 ? -5.830 0.475 17.159 1.00 94.94 212 ASP A O 1
ATOM 1696 N N . VAL A 1 213 ? -7.246 -0.365 15.611 1.00 96.00 213 VAL A N 1
ATOM 1697 C CA . VAL A 1 213 ? -8.177 -1.033 16.527 1.00 96.00 213 VAL A CA 1
ATOM 1698 C C . VAL A 1 213 ? -8.572 -2.394 15.953 1.00 96.00 213 VAL A C 1
ATOM 1700 O O . VAL A 1 213 ? -8.843 -2.513 14.761 1.00 96.00 213 VAL A O 1
ATOM 1703 N N . ALA A 1 214 ? -8.635 -3.423 16.797 1.00 97.19 214 ALA A N 1
ATOM 1704 C CA . ALA A 1 214 ? -9.046 -4.769 16.408 1.00 97.19 214 ALA A CA 1
ATOM 1705 C C . ALA A 1 214 ? -10.135 -5.331 17.326 1.00 97.19 214 ALA A C 1
ATOM 1707 O O . ALA A 1 214 ? -9.938 -5.410 18.536 1.00 97.19 214 ALA A O 1
ATOM 1708 N N . LEU A 1 215 ? -11.237 -5.807 16.742 1.00 96.44 215 LEU A N 1
ATOM 1709 C CA . LEU A 1 215 ? -12.162 -6.742 17.388 1.00 96.44 215 LEU A CA 1
ATOM 1710 C C . LEU A 1 215 ? -11.670 -8.158 17.074 1.00 96.44 215 LEU A C 1
ATOM 1712 O O . LEU A 1 215 ? -12.026 -8.740 16.046 1.00 96.44 215 LEU A O 1
ATOM 1716 N N . VAL A 1 216 ? -10.784 -8.678 17.925 1.00 95.44 216 VAL A N 1
ATOM 1717 C CA . VAL A 1 216 ? -9.957 -9.859 17.620 1.00 95.44 216 VAL A CA 1
ATOM 1718 C C . VAL A 1 216 ? -10.803 -11.102 17.355 1.00 95.44 216 VAL A C 1
ATOM 1720 O O . VAL A 1 216 ? -10.605 -11.772 16.343 1.00 95.44 216 VAL A O 1
ATOM 1723 N N . GLU A 1 217 ? -11.792 -11.376 18.208 1.00 93.62 217 GLU A N 1
ATOM 1724 C CA . GLU A 1 217 ? -12.664 -12.551 18.064 1.00 93.62 217 GLU A CA 1
ATOM 1725 C C . GLU A 1 217 ? -13.456 -12.543 16.752 1.00 93.62 217 GLU A C 1
ATOM 1727 O O . GLU A 1 217 ? -13.738 -13.593 16.178 1.00 93.62 217 GLU A O 1
ATOM 1732 N N . LYS A 1 218 ? -13.779 -11.348 16.251 1.00 94.44 218 LYS A N 1
ATOM 1733 C CA . LYS A 1 218 ? -14.570 -11.146 15.031 1.00 94.44 218 LYS A CA 1
ATOM 1734 C C . LYS A 1 218 ? -13.711 -10.945 13.786 1.00 94.44 218 LYS A C 1
ATOM 1736 O O . LYS A 1 218 ? -14.253 -10.807 12.695 1.00 94.44 218 LYS A O 1
ATOM 1741 N N . LYS A 1 219 ? -12.384 -10.895 13.944 1.00 96.44 219 LYS A N 1
ATOM 1742 C CA . LYS A 1 219 ? -11.427 -10.511 12.899 1.00 96.44 219 LYS A CA 1
ATOM 1743 C C . LYS A 1 219 ? -11.828 -9.222 12.174 1.00 96.44 219 LYS A C 1
ATOM 1745 O O . LYS A 1 219 ? -11.752 -9.141 10.951 1.00 96.44 219 LYS A O 1
ATOM 1750 N N . VAL A 1 220 ? -12.249 -8.203 12.922 1.00 97.38 220 VAL A N 1
ATOM 1751 C CA . VAL A 1 220 ? -12.534 -6.869 12.370 1.00 97.38 220 VAL A CA 1
ATOM 1752 C C . VAL A 1 220 ? -11.398 -5.923 12.739 1.00 97.38 220 VAL A C 1
ATOM 1754 O O . VAL A 1 220 ? -11.059 -5.792 13.913 1.00 97.38 220 VAL A O 1
ATOM 1757 N N . ALA A 1 221 ? -10.818 -5.262 11.742 1.00 97.44 221 ALA A N 1
ATOM 1758 C CA . ALA A 1 221 ? -9.797 -4.236 11.898 1.00 97.44 221 ALA A CA 1
ATOM 1759 C C . ALA A 1 221 ? -10.390 -2.869 11.540 1.00 97.44 221 ALA A C 1
ATOM 1761 O O . ALA A 1 221 ? -10.814 -2.657 10.407 1.00 97.44 221 ALA A O 1
ATOM 1762 N N . LEU A 1 222 ? -10.411 -1.944 12.495 1.00 96.69 222 LEU A N 1
ATOM 1763 C CA . LEU A 1 222 ? -10.825 -0.560 12.297 1.00 96.69 222 LEU A CA 1
ATOM 1764 C C . LEU A 1 222 ? -9.573 0.318 12.156 1.00 96.69 222 LEU A C 1
ATOM 1766 O O . LEU A 1 222 ? -8.782 0.450 13.092 1.00 96.69 222 LEU A O 1
ATOM 1770 N N . GLU A 1 223 ? -9.393 0.902 10.974 1.00 96.31 223 GLU A N 1
ATOM 1771 C CA . GLU A 1 223 ? -8.335 1.863 10.652 1.00 96.31 223 GLU A CA 1
ATOM 1772 C C . GLU A 1 223 ? -8.846 3.288 10.862 1.00 96.31 223 GLU A C 1
ATOM 1774 O O . GLU A 1 223 ? -9.851 3.682 10.268 1.00 96.31 223 GLU A O 1
ATOM 1779 N N . ILE A 1 224 ? -8.160 4.068 11.701 1.00 95.06 224 ILE A N 1
ATOM 1780 C CA . ILE A 1 224 ? -8.552 5.442 12.026 1.00 95.06 224 ILE A CA 1
ATOM 1781 C C . ILE A 1 224 ? -7.759 6.374 11.109 1.00 95.06 224 ILE A C 1
ATOM 1783 O O . ILE A 1 224 ? -6.675 6.877 11.430 1.00 95.06 224 ILE A O 1
ATOM 1787 N N . ASP A 1 225 ? -8.296 6.574 9.911 1.00 93.94 225 ASP A N 1
ATOM 1788 C CA . ASP A 1 225 ? -7.573 7.183 8.813 1.00 93.94 225 ASP A CA 1
ATOM 1789 C C . ASP A 1 225 ? -7.614 8.716 8.892 1.00 93.94 225 ASP A C 1
ATOM 1791 O O . ASP A 1 225 ? -8.558 9.390 8.481 1.00 93.94 225 ASP A O 1
ATOM 1795 N N . GLY A 1 226 ? -6.523 9.299 9.393 1.00 91.06 226 GLY A N 1
ATOM 1796 C CA . GLY A 1 226 ? -6.301 10.744 9.315 1.00 91.06 226 GLY A CA 1
ATOM 1797 C C . GLY A 1 226 ? -6.050 11.251 7.879 1.00 91.06 226 GLY A C 1
ATOM 1798 O O . GLY A 1 226 ? -5.807 10.456 6.965 1.00 91.06 226 GLY A O 1
ATOM 1799 N N . PRO A 1 227 ? -5.968 12.582 7.669 1.00 89.69 227 PRO A N 1
ATOM 1800 C CA . PRO A 1 227 ? -5.831 13.206 6.343 1.00 89.69 227 PRO A CA 1
ATOM 1801 C C . PRO A 1 227 ? -4.616 12.746 5.535 1.00 89.69 227 PRO A C 1
ATOM 1803 O O . PRO A 1 227 ? -4.519 12.975 4.331 1.00 89.69 227 PRO A O 1
ATOM 1806 N N . THR A 1 228 ? -3.626 12.140 6.192 1.00 90.81 228 THR A N 1
ATOM 1807 C CA . THR A 1 228 ? -2.420 11.670 5.524 1.00 90.81 228 THR A CA 1
ATOM 1808 C C . THR A 1 228 ? -2.611 10.414 4.691 1.00 90.81 228 THR A C 1
ATOM 1810 O O . THR A 1 228 ? -1.765 10.162 3.835 1.00 90.81 228 THR A O 1
ATOM 1813 N N . HIS A 1 229 ? -3.693 9.675 4.928 1.00 93.19 229 HIS A N 1
ATOM 1814 C CA . HIS A 1 229 ? -4.040 8.439 4.231 1.00 93.19 229 HIS A CA 1
ATOM 1815 C C . HIS A 1 229 ? -4.782 8.681 2.918 1.00 93.19 229 HIS A C 1
ATOM 1817 O O . HIS A 1 229 ? -4.955 7.739 2.145 1.00 93.19 229 HIS A O 1
ATOM 1823 N N . PHE A 1 230 ? -5.166 9.931 2.647 1.00 94.62 230 PHE A N 1
ATOM 1824 C CA . PHE A 1 230 ? -5.980 10.321 1.505 1.00 94.62 230 PHE A CA 1
ATOM 1825 C C . PHE A 1 230 ? -5.298 11.392 0.648 1.00 94.62 230 PHE A C 1
ATOM 1827 O O . PHE A 1 230 ? -4.435 12.164 1.089 1.00 94.62 230 PHE A O 1
ATOM 1834 N N . SER A 1 231 ? -5.690 11.434 -0.619 1.00 94.81 231 SER A N 1
ATOM 1835 C CA . SER A 1 231 ? -5.401 12.548 -1.512 1.00 94.81 231 SER A CA 1
ATOM 1836 C C . SER A 1 231 ? -6.126 13.809 -1.034 1.00 94.81 231 SER A C 1
ATOM 1838 O O . SER A 1 231 ? -7.284 13.771 -0.628 1.00 94.81 231 SER A O 1
ATOM 1840 N N . ARG A 1 232 ? -5.448 14.956 -1.102 1.00 91.81 232 ARG A N 1
ATOM 1841 C CA . ARG A 1 232 ? -5.967 16.209 -0.527 1.00 91.81 232 ARG A CA 1
ATOM 1842 C C . ARG A 1 232 ? -7.156 16.795 -1.281 1.00 91.81 232 ARG A C 1
ATOM 1844 O O . ARG A 1 232 ? -7.909 17.557 -0.697 1.00 91.81 232 ARG A O 1
ATOM 1851 N N . ASN A 1 233 ? -7.261 16.518 -2.576 1.00 92.88 233 ASN A N 1
ATOM 1852 C CA . ASN A 1 233 ? -8.261 17.129 -3.448 1.00 92.88 233 ASN A CA 1
ATOM 1853 C C . ASN A 1 233 ? -9.417 16.190 -3.800 1.00 92.88 233 ASN A C 1
ATOM 1855 O O . ASN A 1 233 ? -10.494 16.685 -4.097 1.00 92.88 233 ASN A O 1
ATOM 1859 N N . THR A 1 234 ? -9.200 14.870 -3.799 1.00 91.50 234 THR A N 1
ATOM 1860 C CA . THR A 1 234 ? -10.250 13.903 -4.168 1.00 91.50 234 THR A CA 1
ATOM 1861 C C . THR A 1 234 ? -10.753 13.062 -3.000 1.00 91.50 234 THR A C 1
ATOM 1863 O O . THR A 1 234 ? -11.722 12.339 -3.175 1.00 91.50 234 THR A O 1
ATOM 1866 N N . GLY A 1 235 ? -10.093 13.092 -1.835 1.00 91.94 235 GLY A N 1
ATOM 1867 C CA . GLY A 1 235 ? -10.466 12.250 -0.691 1.00 91.94 235 GLY A CA 1
ATOM 1868 C C . GLY A 1 235 ? -10.206 10.752 -0.897 1.00 91.94 235 GLY A C 1
ATOM 1869 O O . GLY A 1 235 ? -10.414 9.962 0.011 1.00 91.94 235 GLY A O 1
ATOM 1870 N N . LEU A 1 236 ? -9.700 10.336 -2.065 1.00 93.56 236 LEU A N 1
ATOM 1871 C CA . LEU A 1 236 ? -9.388 8.934 -2.346 1.00 93.56 236 LEU A CA 1
ATOM 1872 C C . LEU A 1 236 ? -8.176 8.443 -1.538 1.00 93.56 236 LEU A C 1
ATOM 1874 O O . LEU A 1 236 ? -7.215 9.210 -1.380 1.00 93.56 236 LEU A O 1
ATOM 1878 N N . PRO A 1 237 ? -8.186 7.186 -1.056 1.00 95.75 237 PRO A N 1
ATOM 1879 C CA . PRO A 1 237 ? -7.091 6.607 -0.284 1.00 95.75 237 PRO A CA 1
ATOM 1880 C C . PRO A 1 237 ? -5.817 6.462 -1.124 1.00 95.75 237 PRO A C 1
ATOM 1882 O O . PRO A 1 237 ? -5.853 6.153 -2.312 1.00 95.75 237 PRO A O 1
ATOM 1885 N N . LEU A 1 238 ? -4.669 6.680 -0.487 1.00 97.00 238 LEU A N 1
ATOM 1886 C CA . LEU A 1 238 ? -3.351 6.590 -1.114 1.00 97.00 238 LEU A CA 1
ATOM 1887 C C . LEU A 1 238 ? -2.846 5.146 -1.187 1.00 97.00 238 LEU A C 1
ATOM 1889 O O . LEU A 1 238 ? -3.328 4.260 -0.484 1.00 97.00 238 LEU A O 1
ATOM 1893 N N . GLY A 1 239 ? -1.799 4.923 -1.983 1.00 96.94 239 GLY A N 1
ATOM 1894 C CA . GLY A 1 239 ? -1.253 3.590 -2.247 1.00 96.94 239 GLY A CA 1
ATOM 1895 C C . GLY A 1 239 ? -0.862 2.795 -1.007 1.00 96.94 239 GLY A C 1
ATOM 1896 O O . GLY A 1 239 ? -1.180 1.617 -0.903 1.00 96.94 239 GLY A O 1
ATOM 1897 N N . HIS A 1 240 ? -0.212 3.437 -0.033 1.00 94.50 240 HIS A N 1
ATOM 1898 C CA . HIS A 1 240 ? 0.174 2.774 1.216 1.00 94.50 240 HIS A CA 1
ATOM 1899 C C . HIS A 1 240 ? -1.045 2.361 2.058 1.00 94.50 240 HIS A C 1
ATOM 1901 O O . HIS A 1 240 ? -1.035 1.283 2.651 1.00 94.50 240 HIS A O 1
ATOM 1907 N N . THR A 1 241 ? -2.096 3.188 2.070 1.00 95.56 241 THR A N 1
ATOM 1908 C CA . THR A 1 241 ? -3.381 2.894 2.713 1.00 95.56 241 THR A CA 1
ATOM 1909 C C . THR A 1 241 ? -4.035 1.694 2.037 1.00 95.56 241 THR A C 1
ATOM 1911 O O . THR A 1 241 ? -4.403 0.730 2.702 1.00 95.56 241 THR A O 1
ATOM 1914 N N . MET A 1 242 ? -4.115 1.711 0.704 1.00 97.00 242 MET A N 1
ATOM 1915 C CA . MET A 1 242 ? -4.731 0.635 -0.072 1.00 97.00 242 MET A CA 1
ATOM 1916 C C . MET A 1 242 ? -3.967 -0.684 0.036 1.00 97.00 242 MET A C 1
ATOM 1918 O O . MET A 1 242 ? -4.595 -1.721 0.235 1.00 97.00 242 MET A O 1
ATOM 1922 N N . LEU A 1 243 ? -2.631 -0.652 -0.002 1.00 96.38 243 LEU A N 1
ATOM 1923 C CA . LEU A 1 243 ? -1.795 -1.835 0.207 1.00 96.38 243 LEU A CA 1
ATOM 1924 C C . LEU A 1 243 ? -2.050 -2.462 1.581 1.00 96.38 243 LEU A C 1
ATOM 1926 O O . LEU A 1 243 ? -2.288 -3.663 1.666 1.00 96.38 243 LEU A O 1
ATOM 1930 N N . LYS A 1 244 ? -2.065 -1.649 2.648 1.00 95.62 244 LYS A N 1
ATOM 1931 C CA . LYS A 1 244 ? -2.357 -2.126 4.007 1.00 95.62 244 LYS A CA 1
ATOM 1932 C C . LYS A 1 244 ? -3.742 -2.762 4.088 1.00 95.62 244 LYS A C 1
ATOM 1934 O O . LYS A 1 244 ? -3.860 -3.893 4.550 1.00 95.62 244 LYS A O 1
ATOM 1939 N N . ARG A 1 245 ? -4.784 -2.066 3.619 1.00 96.00 245 ARG A N 1
ATOM 1940 C CA . ARG A 1 245 ? -6.166 -2.577 3.653 1.00 96.00 245 ARG A CA 1
ATOM 1941 C C . ARG A 1 245 ? -6.295 -3.894 2.891 1.00 96.00 245 ARG A C 1
ATOM 1943 O O . ARG A 1 245 ? -6.899 -4.831 3.408 1.00 96.00 245 ARG A O 1
ATOM 1950 N N . ARG A 1 246 ? -5.703 -3.981 1.695 1.00 96.25 246 ARG A N 1
ATOM 1951 C CA . ARG A 1 246 ? -5.723 -5.197 0.874 1.00 96.25 246 ARG A CA 1
ATOM 1952 C C . ARG A 1 246 ? -5.005 -6.353 1.566 1.00 96.25 246 ARG A C 1
ATOM 1954 O O . ARG A 1 246 ? -5.583 -7.428 1.666 1.00 96.25 246 ARG A O 1
ATOM 1961 N N . TYR A 1 247 ? -3.817 -6.111 2.119 1.00 96.00 247 TYR A N 1
ATOM 1962 C CA . TYR A 1 247 ? -3.065 -7.130 2.848 1.00 96.00 247 TYR A CA 1
ATOM 1963 C C . TYR A 1 247 ? -3.827 -7.657 4.067 1.00 96.00 247 TYR A C 1
ATOM 1965 O O . TYR A 1 247 ? -3.999 -8.862 4.222 1.00 96.00 247 TYR A O 1
ATOM 1973 N N . VAL A 1 248 ? -4.322 -6.760 4.927 1.00 97.00 248 VAL A N 1
ATOM 1974 C CA . VAL A 1 248 ? -5.082 -7.150 6.126 1.00 97.00 248 VAL A CA 1
ATOM 1975 C C . VAL A 1 248 ? -6.352 -7.918 5.736 1.00 97.00 248 VAL A C 1
ATOM 1977 O O . VAL A 1 248 ? -6.691 -8.912 6.376 1.00 97.00 248 VAL A O 1
ATOM 1980 N N . THR A 1 249 ? -6.995 -7.534 4.629 1.00 96.69 249 THR A N 1
ATOM 1981 C CA . THR A 1 249 ? -8.128 -8.284 4.069 1.00 96.69 249 THR A CA 1
ATOM 1982 C C . THR A 1 249 ? -7.723 -9.690 3.624 1.00 96.69 249 THR A C 1
ATOM 1984 O O . THR A 1 249 ? -8.381 -10.662 3.993 1.00 96.69 249 THR A O 1
ATOM 1987 N N . ALA A 1 250 ? -6.612 -9.826 2.895 1.00 95.81 250 ALA A N 1
ATOM 1988 C CA . ALA A 1 250 ? -6.069 -11.122 2.485 1.00 95.81 250 ALA A CA 1
ATOM 1989 C C . ALA A 1 250 ? -5.667 -12.003 3.684 1.00 95.81 250 ALA A C 1
ATOM 1991 O O . ALA A 1 250 ? -5.788 -13.223 3.620 1.00 95.81 250 ALA A O 1
ATOM 1992 N N . ALA A 1 251 ? -5.286 -11.396 4.814 1.00 96.25 251 ALA A N 1
ATOM 1993 C CA . ALA A 1 251 ? -5.018 -12.092 6.076 1.00 96.25 251 ALA A CA 1
ATOM 1994 C C . ALA A 1 251 ? -6.297 -12.588 6.789 1.00 96.25 251 ALA A C 1
ATOM 1996 O O . ALA A 1 251 ? -6.238 -13.109 7.907 1.00 96.25 251 ALA A O 1
ATOM 1997 N N . GLY A 1 252 ? -7.466 -12.434 6.160 1.00 96.31 252 GLY A N 1
ATOM 1998 C CA . GLY A 1 252 ? -8.749 -12.925 6.653 1.00 96.31 252 GLY A CA 1
ATOM 1999 C C . GLY A 1 252 ? -9.424 -12.001 7.663 1.00 96.31 252 GLY A C 1
ATOM 2000 O O . GLY A 1 252 ? -10.253 -12.475 8.441 1.00 96.31 252 GLY A O 1
ATOM 2001 N N . TRP A 1 253 ? -9.062 -10.716 7.678 1.00 97.56 253 TRP A N 1
ATOM 2002 C CA . TRP A 1 253 ? -9.711 -9.701 8.505 1.00 97.56 253 TRP A CA 1
ATOM 2003 C C . TRP A 1 253 ? -10.658 -8.839 7.676 1.00 97.56 253 TRP A C 1
ATOM 2005 O O . TRP A 1 253 ? -10.362 -8.465 6.546 1.00 97.56 253 TRP A O 1
ATOM 2015 N N . LYS A 1 254 ? -11.789 -8.449 8.256 1.00 97.00 254 LYS A N 1
ATOM 2016 C CA . LYS A 1 254 ? -12.642 -7.412 7.685 1.00 97.00 254 LYS A CA 1
ATOM 2017 C C . LYS A 1 254 ? -12.078 -6.046 8.056 1.00 97.00 254 LYS A C 1
ATOM 2019 O O . LYS A 1 254 ? -12.023 -5.709 9.236 1.00 97.00 254 LYS A O 1
ATOM 2024 N N . VAL A 1 255 ? -11.678 -5.259 7.061 1.00 96.75 255 VAL A N 1
ATOM 2025 C CA . VAL A 1 255 ? -11.140 -3.912 7.285 1.00 96.75 255 VAL A CA 1
ATOM 2026 C C . VAL A 1 255 ? -12.239 -2.867 7.149 1.00 96.75 255 VAL A C 1
ATOM 2028 O O . VAL A 1 255 ? -12.917 -2.803 6.126 1.00 96.75 255 VAL A O 1
ATOM 2031 N N . ILE A 1 256 ? -12.380 -2.027 8.168 1.00 95.75 256 ILE A N 1
ATOM 2032 C CA . ILE A 1 256 ? -13.240 -0.844 8.191 1.00 95.75 256 ILE A CA 1
ATOM 2033 C C . ILE A 1 256 ? -12.325 0.372 8.239 1.00 95.75 256 ILE A C 1
ATOM 2035 O O . ILE A 1 256 ? -11.415 0.433 9.062 1.00 95.75 256 ILE A O 1
ATOM 2039 N N . SER A 1 257 ? -12.566 1.341 7.365 1.00 94.31 257 SER A N 1
ATOM 2040 C CA . SER A 1 257 ? -11.919 2.646 7.444 1.00 94.31 257 SER A CA 1
ATOM 2041 C C . SER A 1 257 ? -12.862 3.627 8.113 1.00 94.31 257 SER A C 1
ATOM 2043 O O . SER A 1 257 ? -14.022 3.714 7.725 1.00 94.31 257 SER A O 1
ATOM 2045 N N . LEU A 1 258 ? -12.348 4.353 9.096 1.00 94.62 258 LEU A N 1
ATOM 2046 C CA . LEU A 1 258 ? -12.997 5.509 9.685 1.00 94.62 258 LEU A CA 1
ATOM 2047 C C . LEU A 1 258 ? -12.190 6.744 9.303 1.00 94.62 258 LEU A C 1
ATOM 2049 O O . LEU A 1 258 ? -11.132 7.000 9.886 1.00 94.62 258 LEU A O 1
ATOM 2053 N N . SER A 1 259 ? -12.651 7.480 8.294 1.00 93.25 259 SER A N 1
ATOM 2054 C CA . SER A 1 259 ? -11.945 8.678 7.850 1.00 93.25 259 SER A CA 1
ATOM 2055 C C . SER A 1 259 ? -12.224 9.861 8.778 1.00 93.25 259 SER A C 1
ATOM 2057 O O . SER A 1 259 ? -13.317 10.000 9.326 1.00 93.25 259 SER A O 1
ATOM 2059 N N . LEU A 1 260 ? -11.238 10.751 8.939 1.00 90.75 260 LEU A N 1
ATOM 2060 C CA . LEU A 1 260 ? -11.453 11.998 9.684 1.00 90.75 260 LEU A CA 1
ATOM 2061 C C . LEU A 1 260 ? -12.535 12.872 9.032 1.00 90.75 260 LEU A C 1
ATOM 2063 O O . LEU A 1 260 ? -13.276 13.534 9.741 1.00 90.75 260 LEU A O 1
ATOM 2067 N N . GLN A 1 261 ? -12.626 12.863 7.700 1.00 87.69 261 GLN A N 1
ATOM 2068 C CA . GLN A 1 261 ? -13.595 13.681 6.975 1.00 87.69 261 GLN A CA 1
ATOM 2069 C C . GLN A 1 261 ? -15.034 13.277 7.313 1.00 87.69 261 GLN A C 1
ATOM 2071 O O . GLN A 1 261 ? -15.811 14.137 7.701 1.00 87.69 261 GLN A O 1
ATOM 2076 N N . GLU A 1 262 ? -15.361 11.983 7.235 1.00 89.06 262 GLU A N 1
ATOM 2077 C CA . GLU A 1 262 ? -16.683 11.468 7.631 1.00 89.06 262 GLU A CA 1
ATOM 2078 C C . GLU A 1 262 ? -16.934 11.705 9.126 1.00 89.06 262 GLU A C 1
ATOM 2080 O O . GLU A 1 262 ? -18.033 12.053 9.535 1.00 89.06 262 GLU A O 1
ATOM 2085 N N . TRP A 1 263 ? -15.901 11.562 9.962 1.00 92.00 263 TRP A N 1
ATOM 2086 C CA . TRP A 1 263 ? -16.025 11.792 11.401 1.00 92.00 263 TRP A CA 1
ATOM 2087 C C . TRP A 1 263 ? -16.393 13.235 11.760 1.00 92.00 263 TRP A C 1
ATOM 2089 O O . TRP A 1 263 ? -17.153 13.461 12.699 1.00 92.00 263 TRP A O 1
ATOM 2099 N N . GLU A 1 264 ? -15.839 14.205 11.032 1.00 91.00 264 GLU A N 1
ATOM 2100 C CA . GLU A 1 264 ? -16.090 15.635 11.232 1.00 91.00 264 GLU A CA 1
ATOM 2101 C C . GLU A 1 264 ? -17.479 16.076 10.732 1.00 91.00 264 GLU A C 1
ATOM 2103 O O . GLU A 1 264 ? -17.921 17.165 11.093 1.00 91.00 264 GLU A O 1
ATOM 2108 N N . GLU A 1 265 ? -18.188 15.246 9.955 1.00 92.25 265 GLU A N 1
ATOM 2109 C CA . GLU A 1 265 ? -19.576 15.498 9.531 1.00 92.25 265 GLU A CA 1
ATOM 2110 C C . GLU A 1 265 ? -20.603 15.228 10.648 1.00 92.25 265 GLU A C 1
ATOM 2112 O O . GLU A 1 265 ? -21.733 15.705 10.561 1.00 92.25 265 GLU A O 1
ATOM 2117 N N . HIS A 1 266 ? -20.217 14.503 11.704 1.00 92.06 266 HIS A N 1
ATOM 2118 C CA . HIS A 1 266 ? -21.079 14.174 12.841 1.00 92.06 266 HIS A CA 1
ATOM 2119 C C . HIS A 1 266 ? -20.856 15.130 14.017 1.00 92.06 266 HIS A C 1
ATOM 2121 O O . HIS A 1 266 ? -19.749 15.244 14.556 1.00 92.06 266 HIS A O 1
ATOM 2127 N N . GLU A 1 267 ? -21.922 15.792 14.470 1.00 89.38 267 GLU A N 1
ATOM 2128 C CA . GLU A 1 267 ? -21.828 16.829 15.492 1.00 89.38 267 GLU A CA 1
ATOM 2129 C C . GLU A 1 267 ? -21.919 16.241 16.907 1.00 89.38 267 GLU A C 1
ATOM 2131 O O . GLU A 1 267 ? -22.974 15.893 17.442 1.00 89.38 267 GLU A O 1
ATOM 2136 N N . GLY A 1 268 ? -20.765 16.193 17.570 1.00 89.94 268 GLY A N 1
ATOM 2137 C CA . GLY A 1 268 ? -20.662 15.829 18.977 1.00 89.94 268 GLY A CA 1
ATOM 2138 C C . GLY A 1 268 ? -20.689 14.324 19.247 1.00 89.94 268 GLY A C 1
ATOM 2139 O O . GLY A 1 268 ? -20.931 13.480 18.387 1.00 89.94 268 GLY A O 1
ATOM 2140 N N . SER A 1 269 ? -20.427 13.978 20.508 1.00 89.88 269 SER A N 1
ATOM 2141 C CA . SER A 1 269 ? -20.126 12.599 20.906 1.00 89.88 269 SER A CA 1
ATOM 2142 C C . SER A 1 269 ? -21.286 11.620 20.746 1.00 89.88 269 SER A C 1
ATOM 2144 O O . SER A 1 269 ? -21.049 10.416 20.696 1.00 89.88 269 SER A O 1
ATOM 2146 N N . HIS A 1 270 ? -22.530 12.103 20.706 1.00 93.81 270 HIS A N 1
ATOM 2147 C CA . HIS A 1 270 ? -23.695 11.243 20.524 1.00 93.81 270 HIS A CA 1
ATOM 2148 C C . HIS A 1 270 ? -23.793 10.739 19.081 1.00 93.81 270 HIS A C 1
ATOM 2150 O O . HIS A 1 270 ? -23.818 9.530 18.876 1.00 93.81 270 HIS A O 1
ATOM 2156 N N . GLU A 1 271 ? -23.771 11.641 18.096 1.00 95.69 271 GLU A N 1
ATOM 2157 C CA . GLU A 1 271 ? -23.839 11.276 16.676 1.00 95.69 271 GLU A CA 1
ATOM 2158 C C . GLU A 1 271 ? -22.627 10.445 16.253 1.00 95.69 271 GLU A C 1
ATOM 2160 O O . GLU A 1 271 ? -22.777 9.403 15.623 1.00 95.69 271 GLU A O 1
ATOM 2165 N N . GLN A 1 272 ? -21.433 10.840 16.699 1.00 95.44 272 GLN A N 1
ATOM 2166 C CA . GLN A 1 272 ? -20.199 10.088 16.469 1.00 95.44 272 GLN A CA 1
ATOM 2167 C C . GLN A 1 272 ? -20.249 8.664 17.047 1.00 95.44 272 GLN A C 1
ATOM 2169 O O . GLN A 1 272 ? -19.726 7.726 16.444 1.00 95.44 272 GLN A O 1
ATOM 2174 N N . LEU A 1 273 ? -20.870 8.475 18.220 1.00 95.50 273 LEU A N 1
ATOM 2175 C CA . LEU A 1 273 ? -21.037 7.148 18.818 1.00 95.50 273 LEU A CA 1
ATOM 2176 C C . LEU A 1 273 ? -22.041 6.297 18.036 1.00 95.50 273 LEU A C 1
ATOM 2178 O O . LEU A 1 273 ? -21.797 5.105 17.852 1.00 95.50 273 LEU A O 1
ATOM 2182 N N . GLU A 1 274 ? -23.152 6.880 17.587 1.00 94.88 274 GLU A N 1
ATOM 2183 C CA . GLU A 1 274 ? -24.129 6.169 16.756 1.00 94.88 274 GLU A CA 1
ATOM 2184 C C . GLU A 1 274 ? -23.523 5.774 15.405 1.00 94.88 274 GLU A C 1
ATOM 2186 O O . GLU A 1 274 ? -23.629 4.612 15.017 1.00 94.88 274 GLU A O 1
ATOM 2191 N N . TYR A 1 275 ? -22.775 6.673 14.760 1.00 95.00 275 TYR A N 1
ATOM 2192 C CA . TYR A 1 275 ? -22.032 6.361 13.539 1.00 95.00 275 TYR A CA 1
ATOM 2193 C C . TYR A 1 275 ? -21.015 5.233 13.759 1.00 95.00 275 TYR A C 1
ATOM 2195 O O . TYR A 1 275 ? -20.980 4.255 13.013 1.00 95.00 275 TYR A O 1
ATOM 2203 N N . LEU A 1 276 ? -20.234 5.303 14.843 1.00 94.94 276 LEU A N 1
ATOM 2204 C CA . LEU A 1 276 ? -19.291 4.245 15.208 1.00 94.94 276 LEU A CA 1
ATOM 2205 C C . LEU A 1 276 ? -19.999 2.895 15.425 1.00 94.94 276 LEU A C 1
ATOM 2207 O O . LEU A 1 276 ? -19.485 1.853 15.019 1.00 94.94 276 LEU A O 1
ATOM 2211 N N . ARG A 1 277 ? -21.181 2.888 16.051 1.00 94.12 277 ARG A N 1
ATOM 2212 C CA . ARG A 1 277 ? -21.992 1.672 16.212 1.00 94.12 277 ARG A CA 1
ATOM 2213 C C . ARG A 1 277 ? -22.489 1.150 14.874 1.00 94.12 277 ARG A C 1
ATOM 2215 O O . ARG A 1 277 ? -22.448 -0.057 14.668 1.00 94.12 277 ARG A O 1
ATOM 2222 N N . GLU A 1 278 ? -22.931 2.022 13.977 1.00 93.19 278 GLU A N 1
ATOM 2223 C CA . GLU A 1 278 ? -23.417 1.653 12.648 1.00 93.19 278 GLU A CA 1
ATOM 2224 C C . GLU A 1 278 ? -22.327 0.960 11.819 1.00 93.19 278 GLU A C 1
ATOM 2226 O O . GLU A 1 278 ? -22.522 -0.175 11.369 1.00 93.19 278 GLU A O 1
ATOM 2231 N N . ILE A 1 279 ? -21.147 1.582 11.697 1.00 92.88 279 ILE A N 1
ATOM 2232 C CA . ILE A 1 279 ? -20.044 1.021 10.902 1.00 92.88 279 ILE A CA 1
ATOM 2233 C C . ILE A 1 279 ? -19.532 -0.301 11.485 1.00 92.88 279 ILE A C 1
ATOM 2235 O O . ILE A 1 279 ? -19.167 -1.213 10.738 1.00 92.88 279 ILE A O 1
ATOM 2239 N N . LEU A 1 280 ? -19.538 -0.440 12.816 1.00 90.88 280 LEU A N 1
ATOM 2240 C CA . LEU A 1 280 ? -19.142 -1.679 13.477 1.00 90.88 280 LEU A CA 1
ATOM 2241 C C . LEU A 1 280 ? -20.219 -2.757 13.327 1.00 90.88 280 LEU A C 1
ATOM 2243 O O . LEU A 1 280 ? -19.875 -3.878 12.968 1.00 90.88 280 LEU A O 1
ATOM 2247 N N . ASN A 1 281 ? -21.503 -2.438 13.524 1.00 85.75 281 ASN A N 1
ATOM 2248 C CA . ASN A 1 281 ? -22.618 -3.390 13.422 1.00 85.75 281 ASN A CA 1
ATOM 2249 C C . ASN A 1 281 ? -22.764 -3.995 12.028 1.00 85.75 281 ASN A C 1
ATOM 2251 O O . ASN A 1 281 ? -23.092 -5.172 11.921 1.00 85.75 281 ASN A O 1
ATOM 2255 N N . GLY A 1 282 ? -22.449 -3.252 10.963 1.00 73.69 282 GLY A N 1
ATOM 2256 C CA . GLY A 1 282 ? -22.374 -3.817 9.610 1.00 73.69 282 GLY A CA 1
ATOM 2257 C C . GLY A 1 282 ? -21.320 -4.928 9.455 1.00 73.69 282 GLY A C 1
ATOM 2258 O O . GLY A 1 282 ? -21.184 -5.518 8.381 1.00 73.69 282 GLY A O 1
ATOM 2259 N N . CYS A 1 283 ? -20.527 -5.194 10.496 1.00 69.88 283 CYS A N 1
ATOM 2260 C CA . CYS A 1 283 ? -19.365 -6.073 10.514 1.00 69.88 283 CYS A CA 1
ATOM 2261 C C . CYS A 1 283 ? -19.353 -7.097 11.655 1.00 69.88 283 CYS A C 1
ATOM 2263 O O . CYS A 1 283 ? -18.441 -7.925 11.673 1.00 69.88 283 CYS A O 1
ATOM 2265 N N . LEU A 1 284 ? -20.315 -7.028 12.580 1.00 73.62 284 LEU A N 1
ATOM 2266 C CA . LEU A 1 284 ? -20.483 -7.966 13.694 1.00 73.62 284 LEU A CA 1
ATOM 2267 C C . LEU A 1 284 ? -21.335 -9.170 13.301 1.00 73.62 284 LEU A C 1
ATOM 2269 O O . LEU A 1 284 ? -21.135 -10.195 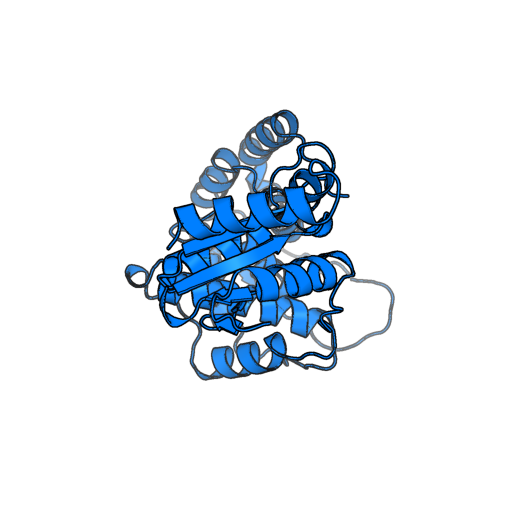13.989 1.00 73.62 284 LEU A O 1
#